Protein AF-A0A7S0K7I5-F1 (afdb_monomer)

Nearest PDB structures (foldseek):
  4w8f-assembly3_A  TM=8.671E-01  e=2.685E-05  Saccharomyces cerevisiae S288C
  7z8f-assembly1_n  TM=8.228E-01  e=1.453E-04  Homo sapiens
  8fdu-assembly1_A  TM=7.729E-01  e=4.872E-05  Homo sapiens
  7z8f-assembly1_f  TM=8.321E-01  e=2.387E-04  Homo sapiens
  8fdt-assembly1_A  TM=7.728E-01  e=1.453E-04  Homo sapiens

pLDDT: mean 75.72, std 21.85, range [25.27, 95.5]

Sequence (233 aa):
QLLAFGGFYDETLEFLRVERVQIVASVSPQNALGRHSLSGRFTAAVRTLFVADPSADELRAVAGRCLRRSLAATSARGHDPAFAGAALAAGADRLASSMVRVWSEVRERFQASEHRHYVFSPRDVVQWAAGLESYSTADGGVLGAVAYEGRRLFRDKLVSADERMSFDGVLSSGLREEWGALPSSTRLYSAAAPVLLGLAVPDSDQQGTVPGSRMWPQLHSIARADFETAAKR

Foldseek 3Di:
DCLPPQFDADPVRDTDHHPPDDDDDDDDDPPDPPDDDDDPVVPVSDDDDDDDADDLVVLLVLQLVLLLVLLVLQCVQAPDVCCDDPNVSVSSSLVSNLLSQLLVVLDVPQDCVVPVLSDRGSVLSSCLSNVSNLFHCHPFHSLLSSLQSQCVSRLVSDDDPVSSVVSNVSNQVSCCVRPNDHDDNQWDTDSDDPPPVPPDDDDDDDDDDDDDDDPDDRDDTDGPVVVVVVVVD

Secondary structure (DSSP, 8-state):
-HHHHSEEE-TTS-EEE--S---------S-STT--PPPHHHHHHS-----PPPPHHHHHHHHHHHHHHHHHHHHTTS--GGGSTTHHHHHHHHHHHHHHHHHHHHHHHS-TTT-TT----HHHHHHHHHHGGG--GGGTHHHHHHHHHHHHHHGGG--SHHHHHHHHHHHHHHHHHHH-SPPPS-B----S-GGGS---PPPP--------S--SPPP---BHHHHHHHTT-

InterPro domains:
  IPR026983 Dynein heavy chain [PTHR45703] (1-179)
  IPR027417 P-loop containing nucleoside triphosphate hydrolase [G3DSA:3.40.50.300] (1-53)
  IPR054354 Dynein 2 heavy chain 1, cytoplasmic, ATPase lid domain [PF22597] (89-164)

Structure (mmCIF, N/CA/C/O backbone):
data_AF-A0A7S0K7I5-F1
#
_entry.id   AF-A0A7S0K7I5-F1
#
loop_
_atom_site.group_PDB
_atom_site.id
_atom_site.type_symbol
_atom_site.label_atom_id
_atom_site.label_alt_id
_atom_site.label_comp_id
_atom_site.label_asym_id
_atom_site.label_entity_id
_atom_site.label_seq_id
_atom_site.pdbx_PDB_ins_code
_atom_site.Cartn_x
_atom_site.Cartn_y
_atom_site.Cartn_z
_atom_site.occupancy
_atom_site.B_iso_or_equiv
_atom_site.auth_seq_id
_atom_site.auth_comp_id
_atom_site.auth_asym_id
_atom_site.auth_atom_id
_atom_site.pdbx_PDB_model_num
ATOM 1 N N . GLN A 1 1 ? -22.872 0.534 25.844 1.00 86.25 1 GLN A N 1
ATOM 2 C CA . GLN A 1 1 ? -23.532 -0.405 26.775 1.00 86.25 1 GLN A CA 1
ATOM 3 C C . GLN A 1 1 ? -22.597 -1.551 27.116 1.00 86.25 1 GLN A C 1
ATOM 5 O O . GLN A 1 1 ? -22.125 -1.561 28.240 1.00 86.25 1 GLN A O 1
ATOM 10 N N . LEU A 1 2 ? -22.194 -2.382 26.147 1.00 91.81 2 LEU A N 1
ATOM 11 C CA . LEU A 1 2 ? -21.230 -3.475 26.359 1.00 91.81 2 LEU A CA 1
ATOM 12 C C . LEU A 1 2 ? -19.961 -3.065 27.127 1.00 91.81 2 LEU A C 1
ATOM 14 O O . LEU A 1 2 ? -19.642 -3.670 28.139 1.00 91.81 2 LEU A O 1
ATOM 18 N N . LEU A 1 3 ? -19.282 -1.994 26.703 1.00 89.62 3 LEU A N 1
ATOM 19 C CA . LEU A 1 3 ? -18.047 -1.536 27.361 1.00 89.62 3 LEU A CA 1
ATOM 20 C C . LEU A 1 3 ? -18.257 -0.988 28.781 1.00 89.62 3 LEU A C 1
ATOM 22 O O . LEU A 1 3 ? -17.360 -1.079 29.606 1.00 89.62 3 LEU A O 1
ATOM 26 N N . ALA A 1 4 ? -19.419 -0.391 29.055 1.00 87.75 4 ALA A N 1
ATOM 27 C CA . ALA A 1 4 ? -19.688 0.283 30.326 1.00 87.75 4 ALA A CA 1
ATOM 28 C C . ALA A 1 4 ? -20.315 -0.652 31.368 1.00 87.75 4 ALA A C 1
ATOM 30 O O . ALA A 1 4 ? -20.052 -0.511 32.556 1.00 87.75 4 ALA A O 1
ATOM 31 N N . PHE A 1 5 ? -21.151 -1.592 30.923 1.00 90.62 5 PHE A N 1
ATOM 32 C CA . PHE A 1 5 ? -21.976 -2.436 31.791 1.00 90.62 5 PHE A CA 1
ATOM 33 C C . PHE A 1 5 ? -21.673 -3.932 31.648 1.00 90.62 5 PHE A C 1
ATOM 35 O O . PHE A 1 5 ? -22.265 -4.736 32.358 1.00 90.62 5 PHE A O 1
ATOM 42 N N . GLY A 1 6 ? -20.786 -4.330 30.729 1.00 92.50 6 GLY A N 1
ATOM 43 C CA . GLY A 1 6 ? -20.462 -5.741 30.498 1.00 92.50 6 GLY A CA 1
ATOM 44 C C . GLY A 1 6 ? -21.631 -6.558 29.940 1.00 92.50 6 GLY A C 1
ATOM 45 O O . GLY A 1 6 ? -21.672 -7.768 30.129 1.00 92.50 6 GLY A O 1
ATOM 46 N N . GLY A 1 7 ? -22.604 -5.913 29.294 1.00 94.62 7 GLY A N 1
ATOM 47 C CA . GLY A 1 7 ? -23.822 -6.559 28.813 1.00 94.62 7 GLY A CA 1
ATOM 48 C C . GLY A 1 7 ? -24.755 -5.603 28.076 1.00 94.62 7 GLY A C 1
ATOM 49 O O . GLY A 1 7 ? -24.432 -4.424 27.869 1.00 94.62 7 GLY A O 1
ATOM 50 N N . PHE A 1 8 ? -25.900 -6.125 27.655 1.00 95.25 8 PHE A N 1
ATOM 51 C CA . PHE A 1 8 ? -26.965 -5.386 26.981 1.00 95.25 8 PHE A CA 1
ATOM 52 C C . PHE A 1 8 ? -28.330 -6.005 27.310 1.00 95.25 8 PHE A C 1
ATOM 54 O O . PHE A 1 8 ? -28.395 -7.111 27.838 1.00 95.25 8 PHE A O 1
ATOM 61 N N . TYR A 1 9 ? -29.406 -5.271 27.038 1.00 95.50 9 TYR A N 1
ATOM 62 C CA . TYR A 1 9 ? -30.769 -5.777 27.197 1.00 95.50 9 TYR A CA 1
ATOM 63 C C . TYR A 1 9 ? -31.243 -6.413 25.898 1.00 95.50 9 TYR A C 1
ATOM 65 O O . TYR A 1 9 ? -31.059 -5.820 24.833 1.00 95.50 9 TYR A O 1
ATOM 73 N N . ASP A 1 10 ? -31.845 -7.589 26.009 1.00 92.88 10 ASP A N 1
ATOM 74 C CA . ASP A 1 10 ? -32.501 -8.270 24.899 1.00 92.88 10 ASP A CA 1
ATOM 75 C C . ASP A 1 10 ? -33.898 -7.682 24.619 1.00 92.88 10 ASP A C 1
ATOM 77 O O . ASP A 1 10 ? -34.427 -6.887 25.402 1.00 92.88 10 ASP A O 1
ATOM 81 N N . GLU A 1 11 ? -34.517 -8.084 23.510 1.00 94.31 11 GLU A N 1
ATOM 82 C CA . GLU A 1 11 ? -35.878 -7.686 23.123 1.00 94.31 11 GLU A CA 1
ATOM 83 C C . GLU A 1 11 ? -36.930 -8.080 24.177 1.00 94.31 11 GLU A C 1
ATOM 85 O O . GLU A 1 11 ? -37.941 -7.397 24.339 1.00 94.31 11 GLU A O 1
ATOM 90 N N . THR A 1 12 ? -36.663 -9.134 24.952 1.00 95.06 12 THR A N 1
ATOM 91 C CA . THR A 1 12 ? -37.471 -9.603 26.094 1.00 95.06 12 THR A CA 1
ATOM 92 C C . THR A 1 12 ? -37.281 -8.768 27.365 1.00 95.06 12 THR A C 1
ATOM 94 O O . THR A 1 12 ? -37.884 -9.074 28.392 1.00 95.06 12 THR A O 1
ATOM 97 N N . LEU A 1 13 ? -36.464 -7.707 27.309 1.00 92.69 13 LEU A N 1
ATOM 98 C CA . LEU A 1 13 ? -36.0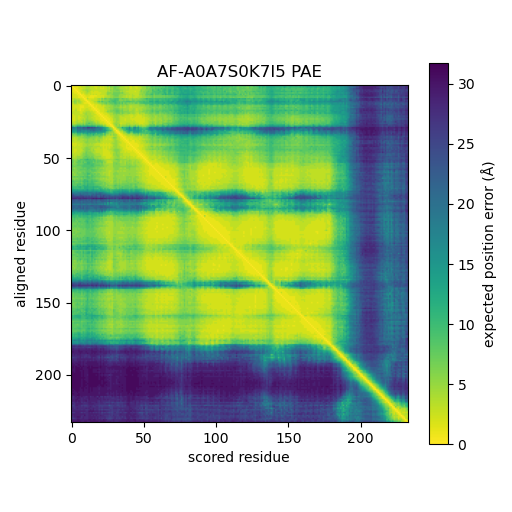62 -6.854 28.435 1.00 92.69 13 LEU A CA 1
ATOM 99 C C . LEU A 1 13 ? -35.217 -7.569 29.502 1.00 92.69 13 LEU A C 1
ATOM 101 O O . LEU A 1 13 ? -34.994 -7.023 30.585 1.00 92.69 13 LEU A O 1
ATOM 105 N N . GLU A 1 14 ? -34.689 -8.754 29.199 1.00 95.19 14 GLU A N 1
ATOM 106 C CA . GLU A 1 14 ? -33.731 -9.442 30.061 1.00 95.19 14 GLU A CA 1
ATOM 107 C C . GLU A 1 14 ? -32.312 -8.892 29.859 1.00 95.19 14 GLU A C 1
ATOM 109 O O . GLU A 1 14 ? -31.888 -8.594 28.740 1.00 95.19 14 GLU A O 1
ATOM 114 N N . PHE A 1 15 ? -31.556 -8.732 30.952 1.00 94.00 15 PHE A N 1
ATOM 115 C CA . PHE A 1 15 ? -30.170 -8.272 30.873 1.00 94.00 15 PHE A CA 1
ATOM 116 C C . PHE A 1 15 ? -29.223 -9.444 30.607 1.00 94.00 15 PHE A C 1
ATOM 118 O O . PHE A 1 15 ? -29.005 -10.296 31.470 1.00 94.00 15 PHE A O 1
ATOM 125 N N . LEU A 1 16 ? -28.599 -9.440 29.433 1.00 94.56 16 LEU A N 1
ATOM 126 C CA . LEU A 1 16 ? -27.614 -10.430 29.026 1.00 94.56 16 LEU A CA 1
ATOM 127 C C . LEU A 1 16 ? -26.203 -9.928 29.337 1.00 94.56 16 LEU A C 1
ATOM 129 O O . LEU A 1 16 ? -25.727 -8.933 28.778 1.00 94.56 16 LEU A O 1
ATOM 133 N N . ARG A 1 17 ? -25.508 -10.644 30.227 1.00 94.44 17 ARG A N 1
ATOM 134 C CA . ARG A 1 17 ? -24.105 -10.380 30.562 1.00 94.44 17 ARG A CA 1
ATOM 135 C C . ARG A 1 17 ? -23.179 -11.069 29.563 1.00 94.44 17 ARG A C 1
ATOM 137 O O . ARG A 1 17 ? -23.334 -12.249 29.266 1.00 94.44 17 ARG A O 1
ATOM 144 N N . VAL A 1 18 ? -22.174 -10.336 29.098 1.00 94.62 18 VAL A N 1
ATOM 145 C CA . VAL A 1 18 ? -21.133 -10.825 28.196 1.00 94.62 18 VAL A CA 1
ATOM 146 C C . VAL A 1 18 ? -19.828 -10.940 28.975 1.00 94.62 18 VAL A C 1
ATOM 148 O O . VAL A 1 18 ? -19.324 -9.957 29.517 1.00 94.62 18 VAL A O 1
ATOM 151 N N . GLU A 1 19 ? -19.259 -12.142 29.022 1.00 94.12 19 GLU A N 1
ATOM 152 C CA . GLU A 1 19 ? -17.995 -12.400 29.709 1.00 94.12 19 GLU A CA 1
ATOM 153 C C . GLU A 1 19 ? -16.899 -12.828 28.735 1.00 94.12 19 GLU A C 1
ATOM 155 O O . GLU A 1 19 ? -17.150 -13.528 27.758 1.00 94.12 19 GLU A O 1
ATOM 160 N N . ARG A 1 20 ? -15.657 -12.421 29.035 1.00 93.50 20 ARG A N 1
ATOM 161 C CA . ARG A 1 20 ? -14.439 -12.804 28.293 1.00 93.50 20 ARG A CA 1
ATOM 162 C C . ARG A 1 20 ? -14.444 -12.413 26.808 1.00 93.50 20 ARG A C 1
ATOM 164 O O . ARG A 1 20 ? -13.833 -13.089 25.988 1.00 93.50 20 ARG A O 1
ATOM 171 N N . VAL A 1 21 ? -15.077 -11.289 26.474 1.00 93.25 21 VAL A N 1
ATOM 172 C CA . VAL A 1 21 ? -15.046 -10.711 25.124 1.00 93.25 21 VAL A CA 1
ATOM 173 C C . VAL A 1 21 ? -14.205 -9.442 25.121 1.00 93.25 21 VAL A C 1
ATOM 175 O O . VAL A 1 21 ? -14.426 -8.534 25.921 1.00 93.25 21 VAL A O 1
ATOM 178 N N . GLN A 1 22 ? -13.262 -9.367 24.184 1.00 92.44 22 GLN A N 1
ATOM 179 C CA . GLN A 1 22 ? -12.503 -8.157 23.898 1.00 92.44 22 GLN A CA 1
ATOM 180 C C . GLN A 1 22 ? -12.951 -7.587 22.555 1.00 92.44 22 GLN A C 1
ATOM 182 O O . GLN A 1 22 ? -12.989 -8.294 21.551 1.00 92.44 22 GLN A O 1
ATOM 187 N N . ILE A 1 23 ? -13.268 -6.293 22.536 1.00 90.88 23 ILE A N 1
ATOM 188 C CA . ILE A 1 23 ? -13.647 -5.582 21.316 1.00 90.88 23 ILE A CA 1
ATOM 189 C C . ILE A 1 23 ? -12.422 -4.823 20.817 1.00 90.88 23 ILE A C 1
ATOM 191 O O . ILE A 1 23 ? -11.894 -3.956 21.513 1.00 90.88 23 ILE A O 1
ATOM 195 N N . VAL A 1 24 ? -11.981 -5.151 19.606 1.00 93.94 24 VAL A N 1
ATOM 196 C CA . VAL A 1 24 ? -10.911 -4.442 18.901 1.00 93.94 24 VAL A CA 1
ATOM 197 C C . VAL A 1 24 ? -11.487 -3.925 17.593 1.00 93.94 24 VAL A C 1
ATOM 199 O O . VAL A 1 24 ? -12.117 -4.675 16.851 1.00 93.94 24 VAL A O 1
ATOM 202 N N . ALA A 1 25 ? -11.290 -2.640 17.319 1.00 91.25 25 ALA A N 1
ATOM 203 C CA . ALA A 1 25 ? -11.764 -1.994 16.105 1.00 91.25 25 ALA A CA 1
ATOM 204 C C . ALA A 1 25 ? -10.626 -1.205 15.456 1.00 91.25 25 ALA A C 1
ATOM 206 O O . ALA A 1 25 ? -9.786 -0.628 16.146 1.00 91.25 25 ALA A O 1
ATOM 207 N N . SER A 1 26 ? -10.628 -1.168 14.126 1.00 90.94 26 SER A N 1
ATOM 208 C CA . SER A 1 26 ? -9.778 -0.281 13.339 1.00 90.94 26 SER A CA 1
ATOM 209 C C . SER A 1 26 ? -10.652 0.778 12.683 1.00 90.94 26 SER A C 1
ATOM 211 O O . SER A 1 26 ? -11.717 0.467 12.149 1.00 90.94 26 SER A O 1
ATOM 213 N N . VAL A 1 27 ? -10.217 2.033 12.751 1.00 88.00 27 VAL A N 1
ATOM 214 C CA . VAL A 1 27 ? -10.921 3.173 12.164 1.00 88.00 27 VAL A CA 1
ATOM 215 C C . VAL A 1 27 ? -9.909 3.995 11.385 1.00 88.00 27 VAL A C 1
ATOM 217 O O . VAL A 1 27 ? -8.831 4.308 11.883 1.00 88.00 27 VAL A O 1
ATOM 220 N N . SER A 1 28 ? -10.251 4.349 10.153 1.00 83.12 28 SER A N 1
ATOM 221 C CA . SER A 1 28 ? -9.419 5.230 9.340 1.00 83.12 28 SER A CA 1
ATOM 222 C C . SER A 1 28 ? -9.673 6.711 9.689 1.00 83.12 28 SER A C 1
ATOM 224 O O . SER A 1 28 ? -10.811 7.061 10.016 1.00 83.12 28 SER A O 1
ATOM 226 N N . PRO A 1 29 ? -8.670 7.604 9.571 1.00 77.25 29 PRO A N 1
ATOM 227 C CA . PRO A 1 29 ? -8.799 9.026 9.924 1.00 77.25 29 PRO A CA 1
ATOM 228 C C . PRO A 1 29 ? -9.961 9.732 9.204 1.00 77.25 29 PRO A C 1
ATOM 230 O O . PRO A 1 29 ? -10.316 9.358 8.089 1.00 77.25 29 PRO A O 1
ATOM 233 N N . GLN A 1 30 ? -10.554 10.768 9.802 1.00 62.97 30 GLN A N 1
ATOM 234 C CA . GLN A 1 30 ? -11.807 11.419 9.359 1.00 62.97 30 GLN A CA 1
ATOM 235 C C . GLN A 1 30 ? -11.741 12.199 8.026 1.00 62.97 30 GLN A C 1
ATOM 237 O O . GLN A 1 30 ? -12.618 13.002 7.732 1.00 62.97 30 GLN A O 1
ATOM 242 N N . ASN A 1 31 ? -10.756 11.947 7.168 1.00 60.88 31 ASN A N 1
ATOM 243 C CA . ASN A 1 31 ? -10.505 12.774 5.984 1.00 60.88 31 ASN A CA 1
ATOM 244 C C . ASN A 1 31 ? -11.400 12.420 4.776 1.00 60.88 31 ASN A C 1
ATOM 246 O O . ASN A 1 31 ? -11.199 12.958 3.693 1.00 60.88 31 ASN A O 1
ATOM 250 N N . ALA A 1 32 ? -12.365 11.506 4.930 1.00 64.44 32 ALA A N 1
ATOM 251 C CA . ALA A 1 32 ? -13.216 11.026 3.841 1.00 64.44 32 ALA A CA 1
ATOM 252 C C . ALA A 1 32 ? -14.706 11.262 4.131 1.00 64.44 32 ALA A C 1
ATOM 254 O O . ALA A 1 32 ? -15.178 11.037 5.248 1.00 64.44 32 ALA A O 1
ATOM 255 N N . LEU A 1 33 ? -15.445 11.675 3.096 1.00 70.00 33 LEU A N 1
ATOM 256 C CA . LEU A 1 33 ? -16.900 11.853 3.128 1.00 70.00 33 LEU A CA 1
ATOM 257 C C . LEU A 1 33 ? -17.595 10.575 3.628 1.00 70.00 33 LEU A C 1
ATOM 259 O O . LEU A 1 33 ? -17.236 9.471 3.223 1.00 70.00 33 LEU A O 1
ATOM 263 N N . GLY A 1 34 ? -18.592 10.729 4.501 1.00 78.12 34 GLY A N 1
ATOM 264 C CA . GLY A 1 34 ? -19.335 9.605 5.088 1.00 78.12 34 GLY A CA 1
ATOM 265 C C . GLY A 1 34 ? -18.732 9.025 6.373 1.00 78.12 34 GLY A C 1
ATOM 266 O O . GLY A 1 34 ? -19.244 8.035 6.887 1.00 78.12 34 GLY A O 1
ATOM 267 N N . ARG A 1 35 ? -17.665 9.624 6.923 1.00 82.62 35 ARG A N 1
ATOM 268 C CA . ARG A 1 35 ? -17.141 9.277 8.255 1.00 82.62 35 ARG A CA 1
ATOM 269 C C . ARG A 1 35 ? -17.728 10.200 9.321 1.00 82.62 35 ARG A C 1
ATOM 271 O O . ARG A 1 35 ? -17.690 11.418 9.179 1.00 82.62 35 ARG A O 1
ATOM 278 N N . HIS A 1 36 ? -18.244 9.611 10.397 1.00 86.62 36 HIS A N 1
ATOM 279 C CA . HIS A 1 36 ? -18.841 10.338 11.519 1.00 86.62 36 HIS A CA 1
ATOM 280 C C . HIS A 1 36 ? -17.924 10.341 12.738 1.00 86.62 36 HIS A C 1
ATOM 282 O O . HIS A 1 36 ? -17.154 9.404 12.962 1.00 86.62 36 HIS A O 1
ATOM 288 N N . SER A 1 37 ? -18.021 11.402 13.541 1.00 87.50 37 SER A N 1
ATOM 289 C CA . SER A 1 37 ? -17.242 11.497 14.769 1.00 87.50 37 SER A CA 1
ATOM 290 C C . SER A 1 37 ? -17.732 10.519 15.827 1.00 87.50 37 SER A C 1
ATOM 292 O O . SER A 1 37 ? -18.934 10.359 16.043 1.00 87.50 37 SER A O 1
ATOM 294 N N . LEU A 1 38 ? -16.782 9.865 16.493 1.00 89.38 38 LEU A N 1
ATOM 295 C CA . LEU A 1 38 ? -17.068 9.009 17.633 1.00 89.38 38 LEU A CA 1
ATOM 296 C C . LEU A 1 38 ? -17.392 9.883 18.848 1.00 89.38 38 LEU A C 1
ATOM 298 O O . LEU A 1 38 ? -16.767 10.919 19.070 1.00 89.38 38 LEU A O 1
ATOM 302 N N . SER A 1 39 ? -18.367 9.461 19.653 1.00 91.62 39 SER A N 1
ATOM 303 C CA . SER A 1 39 ? -18.741 10.222 20.847 1.00 91.62 39 SER A CA 1
ATOM 304 C C . SER A 1 39 ? -17.610 10.231 21.881 1.00 91.62 39 SER A C 1
ATOM 306 O O . SER A 1 39 ? -16.940 9.217 22.086 1.00 91.62 39 SER A O 1
ATOM 308 N N . GLY A 1 40 ? -17.454 11.346 22.603 1.00 91.62 40 GLY A N 1
ATOM 309 C CA . GLY A 1 40 ? -16.453 11.469 23.673 1.00 91.62 40 GLY A CA 1
ATOM 310 C C . GLY A 1 40 ? -16.613 10.421 24.781 1.00 91.62 40 GLY A C 1
ATOM 311 O O . GLY A 1 40 ? -15.634 9.956 25.352 1.00 91.62 40 GLY A O 1
ATOM 312 N N . ARG A 1 41 ? -17.852 9.977 25.042 1.00 92.12 41 ARG A N 1
ATOM 313 C CA . ARG A 1 41 ? -18.135 8.894 25.999 1.00 92.12 41 ARG A CA 1
ATOM 314 C C . ARG A 1 41 ? -17.563 7.554 25.542 1.00 92.12 41 ARG A C 1
ATOM 316 O O . ARG A 1 41 ? -17.105 6.778 26.370 1.00 92.12 41 ARG A O 1
ATOM 323 N N . PHE A 1 42 ? -17.613 7.276 24.239 1.00 91.38 42 PHE A N 1
ATOM 324 C CA . PHE A 1 42 ? -17.053 6.052 23.679 1.00 91.38 42 PHE A CA 1
ATOM 325 C C . PHE A 1 42 ? -15.525 6.102 23.669 1.00 91.38 42 PHE A C 1
ATOM 327 O O . PHE A 1 42 ? -14.892 5.162 24.138 1.00 91.38 42 PHE A O 1
ATOM 334 N N . THR A 1 43 ? -14.935 7.204 23.198 1.00 91.50 43 THR A N 1
ATOM 335 C CA . THR A 1 43 ? -13.473 7.335 23.101 1.00 91.50 43 THR A CA 1
ATOM 336 C C . THR A 1 43 ? -12.788 7.378 24.465 1.00 91.50 43 THR A C 1
ATOM 338 O O . THR A 1 43 ? -11.707 6.821 24.598 1.00 91.50 43 THR A O 1
ATOM 341 N N . ALA A 1 44 ? -13.428 7.939 25.496 1.00 91.75 44 ALA A N 1
ATOM 342 C CA . ALA A 1 44 ? -12.911 7.910 26.867 1.00 91.75 44 ALA A CA 1
ATOM 343 C C . ALA A 1 44 ? -12.915 6.504 27.501 1.00 91.75 44 ALA A C 1
ATOM 345 O O . ALA A 1 44 ? -12.152 6.248 28.429 1.00 91.75 44 ALA A O 1
ATOM 346 N N . ALA A 1 45 ? -13.769 5.594 27.020 1.00 91.81 45 ALA A N 1
ATOM 347 C CA . ALA A 1 45 ? -13.890 4.236 27.552 1.00 91.81 45 ALA A CA 1
ATOM 348 C C . ALA A 1 45 ? -12.932 3.229 26.890 1.00 91.81 45 ALA A C 1
ATOM 350 O O . ALA A 1 45 ? -12.791 2.108 27.378 1.00 91.81 45 ALA A O 1
ATOM 351 N N . VAL A 1 46 ? -12.289 3.594 25.777 1.00 93.44 46 VAL A N 1
ATOM 352 C CA . VAL A 1 46 ? -11.415 2.704 25.001 1.00 93.44 46 VAL A CA 1
ATOM 353 C C . VAL A 1 46 ? -9.985 3.225 24.971 1.00 93.44 46 VAL A C 1
ATOM 355 O O . VAL A 1 46 ? -9.729 4.417 25.099 1.00 93.44 46 VAL A O 1
ATOM 358 N N . ARG A 1 47 ? -9.028 2.321 24.761 1.00 93.62 47 ARG A N 1
ATOM 359 C CA . ARG A 1 47 ? -7.646 2.705 24.462 1.00 93.62 47 ARG A CA 1
ATOM 360 C C . ARG A 1 47 ? -7.495 2.851 22.956 1.00 93.62 47 ARG A C 1
ATOM 362 O O . ARG A 1 47 ? -7.847 1.937 22.215 1.00 93.62 47 ARG A O 1
ATOM 369 N N . THR A 1 48 ? -6.957 3.980 22.517 1.00 91.62 48 THR A N 1
ATOM 370 C CA . THR A 1 48 ? -6.704 4.259 21.101 1.00 91.62 48 THR A CA 1
ATOM 371 C C . THR A 1 48 ? -5.212 4.293 20.822 1.00 91.62 48 THR A C 1
ATOM 373 O O . THR A 1 48 ? -4.438 4.825 21.613 1.00 91.62 48 THR A O 1
ATOM 376 N N . LEU A 1 49 ? -4.825 3.764 19.668 1.00 93.50 49 LEU A N 1
ATOM 377 C CA . LEU A 1 49 ? -3.466 3.801 19.148 1.00 93.50 49 LEU A CA 1
ATOM 378 C C . LEU A 1 49 ? -3.515 4.231 17.683 1.00 93.50 49 LEU A C 1
ATOM 380 O O . LEU A 1 49 ? -4.409 3.819 16.944 1.00 93.50 49 LEU A O 1
ATOM 384 N N . PHE A 1 50 ? -2.583 5.096 17.293 1.00 90.44 50 PHE A N 1
ATOM 385 C CA . PHE A 1 50 ? -2.449 5.576 15.925 1.00 90.44 50 PHE A CA 1
ATOM 386 C C . PHE A 1 50 ? -1.281 4.856 15.260 1.00 90.44 50 PHE A C 1
ATOM 388 O O . PHE A 1 50 ? -0.180 4.825 15.807 1.00 90.44 50 PHE A O 1
ATOM 395 N N . VAL A 1 51 ? -1.533 4.276 14.089 1.00 89.81 51 VAL A N 1
ATOM 396 C CA . VAL A 1 51 ? -0.507 3.644 13.259 1.00 89.81 51 VAL A CA 1
ATOM 397 C C . VAL A 1 51 ? -0.293 4.547 12.055 1.00 89.81 51 VAL A C 1
ATOM 399 O O . VAL A 1 51 ? -1.220 4.759 11.273 1.00 89.81 51 VAL A O 1
ATOM 402 N N . ALA A 1 52 ? 0.906 5.115 11.956 1.00 88.00 52 ALA A N 1
ATOM 403 C CA . ALA A 1 52 ? 1.297 5.948 10.829 1.00 88.00 52 ALA A CA 1
ATOM 404 C C . ALA A 1 52 ? 1.620 5.092 9.597 1.00 88.00 52 ALA A C 1
ATOM 406 O O . ALA A 1 52 ? 1.913 3.898 9.713 1.00 88.00 52 ALA A O 1
ATOM 407 N N . ASP A 1 53 ? 1.595 5.722 8.423 1.00 86.62 53 ASP A N 1
ATOM 408 C CA . ASP A 1 53 ? 2.131 5.105 7.213 1.00 86.62 53 ASP A CA 1
ATOM 409 C C . ASP A 1 53 ? 3.637 4.826 7.377 1.00 86.62 53 ASP A C 1
ATOM 411 O O . ASP A 1 53 ? 4.341 5.622 8.009 1.00 86.62 53 ASP A O 1
ATOM 415 N N . PRO A 1 54 ? 4.146 3.714 6.816 1.00 92.12 54 PRO A N 1
ATOM 416 C CA . PRO A 1 54 ? 5.553 3.354 6.920 1.00 92.12 54 PRO A CA 1
ATOM 417 C C . PRO A 1 54 ? 6.440 4.392 6.230 1.00 92.12 54 PRO A C 1
ATOM 419 O O . PRO A 1 54 ? 6.079 4.966 5.196 1.00 92.12 54 PRO A O 1
ATOM 422 N N . SER A 1 55 ? 7.642 4.580 6.769 1.00 93.06 55 SER A N 1
ATOM 423 C CA . SER A 1 55 ? 8.688 5.355 6.106 1.00 93.06 55 SER A CA 1
ATOM 424 C C . SER A 1 55 ? 9.117 4.694 4.790 1.00 93.06 55 SER A C 1
ATOM 426 O O . SER A 1 55 ? 8.921 3.496 4.563 1.00 93.06 55 SER A O 1
ATOM 428 N N . ALA A 1 56 ? 9.749 5.470 3.905 1.00 91.06 56 ALA A N 1
ATOM 429 C CA . ALA A 1 56 ? 10.263 4.940 2.644 1.00 91.06 56 ALA A CA 1
ATOM 430 C C . ALA A 1 56 ? 11.310 3.827 2.860 1.00 91.06 56 ALA A C 1
ATOM 432 O O . ALA A 1 56 ? 11.356 2.880 2.077 1.00 91.06 56 ALA A O 1
ATOM 433 N N . ASP A 1 57 ? 12.118 3.917 3.923 1.00 93.19 57 ASP A N 1
ATOM 434 C CA . ASP A 1 57 ? 13.113 2.899 4.281 1.00 93.19 57 ASP A CA 1
ATOM 435 C C . ASP A 1 57 ? 12.447 1.588 4.725 1.00 93.19 57 ASP A C 1
ATOM 437 O O . ASP A 1 57 ? 12.804 0.509 4.244 1.00 93.19 57 ASP A O 1
ATOM 441 N N . GLU A 1 58 ? 11.432 1.670 5.590 1.00 94.12 58 GLU A N 1
ATOM 442 C CA . GLU A 1 58 ? 10.663 0.504 6.039 1.00 94.12 58 GLU A CA 1
ATOM 443 C C . GLU A 1 58 ? 9.917 -0.150 4.874 1.00 94.12 58 GLU A C 1
ATOM 445 O O . GLU A 1 58 ? 9.929 -1.376 4.734 1.00 94.12 58 GLU A O 1
ATOM 450 N N . LEU A 1 59 ? 9.317 0.657 3.994 1.00 94.00 59 LEU A N 1
ATOM 451 C CA . LEU A 1 59 ? 8.623 0.150 2.816 1.00 94.00 59 LEU A CA 1
ATOM 452 C C . 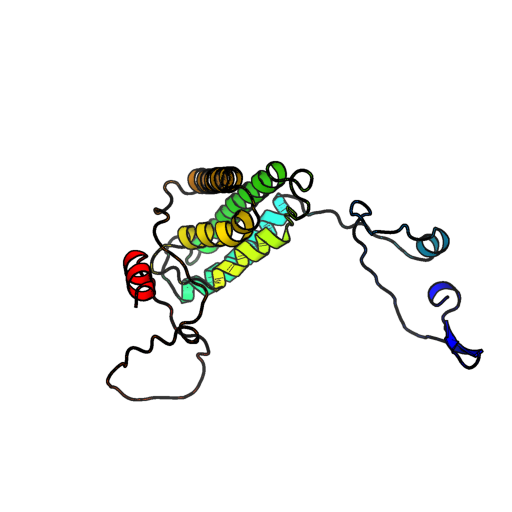LEU A 1 59 ? 9.590 -0.535 1.844 1.00 94.00 59 LEU A C 1
ATOM 454 O O . LEU A 1 59 ? 9.262 -1.604 1.331 1.00 94.00 59 LEU A O 1
ATOM 458 N N . ARG A 1 60 ? 10.796 0.017 1.641 1.00 94.50 60 ARG A N 1
ATOM 459 C CA . ARG A 1 60 ? 11.863 -0.629 0.857 1.00 94.50 60 ARG A CA 1
ATOM 460 C C . ARG A 1 60 ? 12.257 -1.977 1.458 1.00 94.50 60 ARG A C 1
ATOM 462 O O . ARG A 1 60 ? 12.356 -2.957 0.723 1.00 94.50 60 ARG A O 1
ATOM 469 N N . ALA A 1 61 ? 12.413 -2.064 2.779 1.00 93.75 61 ALA A N 1
ATOM 470 C CA . ALA A 1 61 ? 12.753 -3.317 3.452 1.00 93.75 61 ALA A CA 1
ATOM 471 C C . ALA A 1 61 ? 11.654 -4.387 3.303 1.00 93.75 61 ALA A C 1
ATOM 473 O O . ALA A 1 61 ? 11.954 -5.558 3.052 1.00 93.75 61 ALA A O 1
ATOM 474 N N . VAL A 1 62 ? 10.380 -4.000 3.430 1.00 93.62 62 VAL A N 1
ATOM 475 C CA . VAL A 1 62 ? 9.239 -4.911 3.242 1.00 93.62 62 VAL A CA 1
ATOM 476 C C . VAL A 1 62 ? 9.126 -5.345 1.780 1.00 93.62 62 VAL A C 1
ATOM 478 O O . VAL A 1 62 ? 9.063 -6.544 1.507 1.00 93.62 62 VAL A O 1
ATOM 481 N N . ALA A 1 63 ? 9.172 -4.397 0.841 1.00 92.19 63 ALA A N 1
ATOM 482 C CA . ALA A 1 63 ? 9.120 -4.676 -0.591 1.00 92.19 63 ALA A CA 1
ATOM 483 C C . ALA A 1 63 ? 10.274 -5.591 -1.026 1.00 92.19 63 ALA A C 1
ATOM 485 O O . ALA A 1 63 ? 10.032 -6.572 -1.722 1.00 92.19 63 ALA A O 1
ATOM 486 N N . GLY A 1 64 ? 11.497 -5.357 -0.540 1.00 91.56 64 GLY A N 1
ATOM 487 C CA . GLY A 1 64 ? 12.656 -6.214 -0.803 1.00 91.56 64 GLY A CA 1
ATOM 488 C C . GLY A 1 64 ? 12.439 -7.655 -0.338 1.00 91.56 64 GLY A C 1
ATOM 489 O O . GLY A 1 64 ? 12.694 -8.596 -1.088 1.00 91.56 64 GLY A O 1
ATOM 490 N N . ARG A 1 65 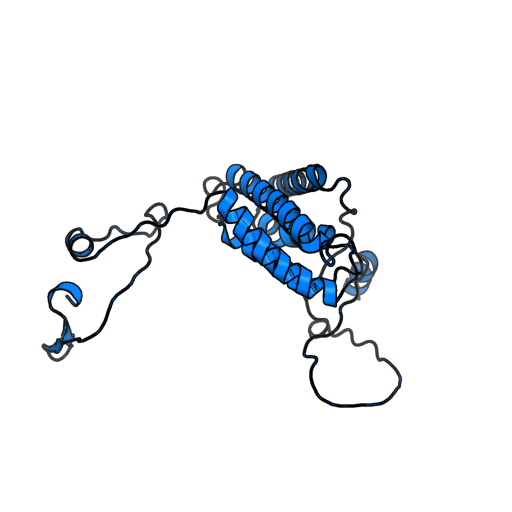? 11.876 -7.866 0.861 1.00 91.50 65 ARG A N 1
ATOM 491 C CA . ARG A 1 65 ? 11.529 -9.218 1.345 1.00 91.50 65 ARG A CA 1
ATOM 492 C C . ARG A 1 65 ? 10.462 -9.891 0.477 1.00 91.50 65 ARG A C 1
ATOM 494 O O . ARG A 1 65 ? 10.616 -11.065 0.138 1.00 91.50 65 ARG A O 1
ATOM 501 N N . CYS A 1 66 ? 9.412 -9.164 0.093 1.00 90.00 66 CYS A N 1
ATOM 502 C CA . CYS A 1 66 ? 8.367 -9.670 -0.802 1.00 90.00 66 CYS A CA 1
ATOM 503 C C . CYS A 1 66 ? 8.924 -10.021 -2.190 1.00 90.00 66 CYS A C 1
ATOM 505 O O . CYS A 1 66 ? 8.604 -11.078 -2.735 1.00 90.00 66 CYS A O 1
ATOM 507 N N . LEU A 1 67 ? 9.808 -9.183 -2.735 1.00 89.06 67 LEU A N 1
ATOM 508 C CA . LEU A 1 67 ? 10.467 -9.412 -4.017 1.00 89.06 67 LEU A CA 1
ATOM 509 C C . LEU A 1 67 ? 11.384 -10.626 -3.975 1.00 89.06 67 LEU A C 1
ATOM 511 O O . LEU A 1 67 ? 11.304 -11.455 -4.869 1.00 89.06 67 LEU A O 1
ATOM 515 N N . ARG A 1 68 ? 12.200 -10.799 -2.929 1.00 88.94 68 ARG A N 1
ATOM 516 C CA . ARG A 1 68 ? 13.059 -11.989 -2.790 1.00 88.94 68 ARG A CA 1
ATOM 517 C C . ARG A 1 68 ? 12.246 -13.280 -2.844 1.00 88.94 68 ARG A C 1
ATOM 519 O O . ARG A 1 68 ? 12.640 -14.206 -3.544 1.00 88.94 68 ARG A O 1
ATOM 526 N N . ARG A 1 69 ? 11.095 -13.330 -2.159 1.00 87.00 69 ARG A N 1
ATOM 527 C CA . ARG A 1 69 ? 10.162 -14.470 -2.229 1.00 87.00 69 ARG A CA 1
ATOM 528 C C . ARG A 1 69 ? 9.628 -14.666 -3.649 1.00 87.00 69 ARG A C 1
ATOM 530 O O . ARG A 1 69 ? 9.680 -15.775 -4.176 1.00 87.00 69 ARG A O 1
ATOM 537 N N . SER A 1 70 ? 9.163 -13.584 -4.264 1.00 85.06 70 SER A N 1
ATOM 538 C CA . SER A 1 70 ? 8.499 -13.625 -5.569 1.00 85.06 70 SER A CA 1
ATOM 539 C C . SER A 1 70 ? 9.456 -14.024 -6.695 1.00 85.06 70 SER A C 1
ATOM 541 O O . SER A 1 70 ? 9.156 -14.864 -7.543 1.00 85.06 70 SER A O 1
ATOM 543 N N . LEU A 1 71 ? 10.664 -13.473 -6.656 1.00 82.94 71 LEU A N 1
ATOM 544 C CA . LEU A 1 71 ? 11.741 -13.739 -7.596 1.00 82.94 71 LEU A CA 1
ATOM 545 C C . LEU A 1 71 ? 12.372 -15.117 -7.371 1.00 82.94 71 LEU A C 1
ATOM 547 O O . LEU A 1 71 ? 12.708 -15.772 -8.351 1.00 82.94 71 LEU A O 1
ATOM 551 N N . ALA A 1 72 ? 12.464 -15.618 -6.132 1.00 80.75 72 ALA A N 1
ATOM 552 C CA . ALA A 1 72 ? 12.859 -17.008 -5.869 1.00 80.75 72 ALA A CA 1
ATOM 553 C C . ALA A 1 72 ? 11.864 -18.010 -6.486 1.00 80.75 72 ALA A C 1
ATOM 555 O O . ALA A 1 72 ? 12.261 -18.991 -7.112 1.00 80.75 72 ALA A O 1
ATOM 556 N N . ALA A 1 73 ? 10.559 -17.739 -6.374 1.00 75.06 73 ALA A N 1
ATOM 557 C CA . ALA A 1 73 ? 9.525 -18.569 -6.995 1.00 75.06 73 ALA A CA 1
ATOM 558 C C . ALA A 1 73 ? 9.569 -18.526 -8.535 1.00 75.06 73 ALA A C 1
ATOM 560 O O . ALA A 1 73 ? 9.190 -19.496 -9.195 1.00 75.06 73 ALA A O 1
ATOM 561 N N . THR A 1 74 ? 10.034 -17.409 -9.095 1.00 68.19 74 THR A N 1
ATOM 562 C CA . THR A 1 74 ? 10.121 -17.172 -10.541 1.00 68.19 74 THR A CA 1
ATOM 563 C C . THR A 1 74 ? 11.419 -17.708 -11.146 1.00 68.19 74 THR A C 1
ATOM 565 O O . THR A 1 74 ? 11.395 -18.260 -12.240 1.00 68.19 74 THR A O 1
ATOM 568 N N . SER A 1 75 ? 12.539 -17.640 -10.423 1.00 63.56 75 SER A N 1
ATOM 569 C CA . SER A 1 75 ? 13.833 -18.204 -10.847 1.00 63.56 75 SER A CA 1
ATOM 570 C C . SER A 1 75 ? 13.821 -19.735 -10.919 1.00 63.56 75 SER A C 1
ATOM 572 O O . SER A 1 75 ? 14.555 -20.327 -11.703 1.00 63.56 75 SER A O 1
ATOM 574 N N . ALA A 1 76 ? 12.901 -20.390 -10.203 1.00 60.16 76 ALA A N 1
ATOM 575 C CA . ALA A 1 76 ? 12.582 -21.802 -10.420 1.00 60.16 76 ALA A CA 1
ATOM 576 C C . ALA A 1 76 ? 11.915 -22.083 -11.789 1.00 60.16 76 ALA A C 1
ATOM 578 O O . ALA A 1 76 ? 11.861 -23.235 -12.215 1.00 60.16 76 ALA A O 1
ATOM 579 N N . ARG A 1 77 ? 11.379 -21.056 -12.467 1.00 59.97 77 ARG A N 1
ATOM 580 C CA . ARG A 1 77 ? 10.620 -21.154 -13.729 1.00 59.97 77 ARG A CA 1
ATOM 581 C C . ARG A 1 77 ? 11.295 -20.461 -14.918 1.00 59.97 77 ARG A C 1
ATOM 583 O O . ARG A 1 77 ? 10.873 -20.686 -16.046 1.00 59.97 77 ARG A O 1
ATOM 590 N N . GLY A 1 78 ? 12.320 -19.641 -14.688 1.00 57.25 78 GLY A N 1
ATOM 591 C CA . GLY A 1 78 ? 13.042 -18.900 -15.722 1.00 57.25 78 GLY A CA 1
ATOM 592 C C . GLY A 1 78 ? 14.437 -18.483 -15.254 1.00 57.25 78 GLY A C 1
ATOM 593 O O . GLY A 1 78 ? 14.641 -18.149 -14.091 1.00 57.25 78 GLY A O 1
ATOM 594 N N . HIS A 1 79 ? 15.414 -18.526 -16.159 1.00 54.25 79 HIS A N 1
ATOM 595 C CA . HIS A 1 79 ? 16.837 -18.379 -15.844 1.00 54.25 79 HIS A CA 1
ATOM 596 C C . HIS A 1 79 ? 17.310 -16.931 -16.075 1.00 54.25 79 HIS A C 1
ATOM 598 O O . HIS A 1 79 ? 17.988 -16.648 -17.058 1.00 54.25 79 HIS A O 1
ATOM 604 N N . ASP A 1 80 ? 16.932 -15.993 -15.198 1.00 62.94 80 ASP A N 1
ATOM 605 C CA . ASP A 1 80 ? 17.533 -14.649 -15.208 1.00 62.94 80 ASP A CA 1
ATOM 606 C C . ASP A 1 80 ? 18.750 -14.624 -14.257 1.00 62.94 80 ASP A C 1
ATOM 608 O O . ASP A 1 80 ? 18.570 -14.691 -13.034 1.00 62.94 80 ASP A O 1
ATOM 612 N N . PRO A 1 81 ? 19.994 -14.556 -14.776 1.00 62.19 81 PRO A N 1
ATOM 613 C CA . PRO A 1 81 ? 21.202 -14.628 -13.956 1.00 62.19 81 PRO A CA 1
ATOM 614 C C . PRO A 1 81 ? 21.348 -13.432 -13.004 1.00 62.19 81 PRO A C 1
ATOM 616 O O . PRO A 1 81 ? 22.003 -13.564 -11.970 1.00 62.19 81 PRO A O 1
ATOM 619 N N . ALA A 1 82 ? 20.714 -12.288 -13.301 1.00 63.69 82 ALA A N 1
ATOM 620 C CA . ALA A 1 82 ? 20.735 -11.112 -12.428 1.00 63.69 82 ALA A CA 1
ATOM 621 C C . ALA A 1 82 ? 19.919 -11.312 -11.137 1.00 63.69 82 ALA A C 1
ATOM 623 O O . ALA A 1 82 ? 20.134 -10.604 -10.153 1.00 63.69 82 ALA A O 1
ATOM 624 N N . PHE A 1 83 ? 19.015 -12.296 -11.118 1.00 66.12 83 PHE A N 1
ATOM 625 C CA . PHE A 1 83 ? 18.121 -12.588 -9.997 1.00 66.12 83 PHE A CA 1
ATOM 626 C C . PHE A 1 83 ? 18.265 -14.036 -9.506 1.00 66.12 83 PHE A C 1
ATOM 628 O O . PHE A 1 83 ? 17.308 -14.636 -9.023 1.00 66.12 83 PHE A O 1
ATOM 635 N N . ALA A 1 84 ? 19.473 -14.598 -9.601 1.00 63.41 84 ALA A N 1
ATOM 636 C CA . ALA A 1 84 ? 19.788 -15.948 -9.143 1.00 63.41 84 ALA A CA 1
ATOM 637 C C . ALA A 1 84 ? 20.846 -15.952 -8.022 1.00 63.41 84 ALA A C 1
ATOM 639 O O . ALA A 1 84 ? 21.738 -15.103 -7.966 1.00 63.41 84 ALA A O 1
ATOM 640 N N . GLY A 1 85 ? 20.760 -16.932 -7.115 1.00 66.06 85 GLY A N 1
ATOM 641 C CA . GLY A 1 85 ? 21.769 -17.168 -6.074 1.00 66.06 85 GLY A CA 1
ATOM 642 C C . GLY A 1 85 ? 22.032 -15.949 -5.178 1.00 66.06 85 GLY A C 1
ATOM 643 O O . GLY A 1 85 ? 21.103 -15.331 -4.663 1.00 66.06 85 GLY A O 1
ATOM 644 N N . ALA A 1 86 ? 23.305 -15.589 -4.987 1.00 63.88 86 ALA A N 1
ATOM 645 C CA . ALA A 1 86 ? 23.701 -14.449 -4.154 1.00 63.88 86 ALA A CA 1
ATOM 646 C C . ALA A 1 86 ? 23.285 -13.081 -4.739 1.00 63.88 86 ALA A C 1
ATOM 648 O O . ALA A 1 86 ? 23.091 -12.127 -3.984 1.00 63.88 86 ALA A O 1
ATOM 649 N N . ALA A 1 87 ? 23.096 -12.985 -6.062 1.00 73.62 87 ALA A N 1
ATOM 650 C CA . ALA A 1 87 ? 22.681 -11.752 -6.735 1.00 73.62 87 ALA A CA 1
ATOM 651 C C . ALA A 1 87 ? 21.189 -11.433 -6.526 1.00 73.62 87 ALA A C 1
ATOM 653 O O . ALA A 1 87 ? 20.799 -10.269 -6.590 1.00 73.62 87 ALA A O 1
ATOM 654 N N . LEU A 1 88 ? 20.368 -12.436 -6.183 1.00 76.25 88 LEU A N 1
ATOM 655 C CA . LEU A 1 88 ? 18.933 -12.278 -5.926 1.00 76.25 88 LEU A CA 1
ATOM 656 C C . LEU A 1 88 ? 18.644 -11.250 -4.824 1.00 76.25 88 LEU A C 1
ATOM 658 O O . LEU A 1 88 ? 17.750 -10.423 -4.974 1.00 76.25 88 LEU A O 1
ATOM 662 N N . ALA A 1 89 ? 19.385 -11.299 -3.713 1.00 77.94 89 ALA A N 1
ATOM 663 C CA . ALA A 1 89 ? 19.145 -10.409 -2.579 1.00 77.94 89 ALA A CA 1
ATOM 664 C C . ALA A 1 89 ? 19.469 -8.948 -2.926 1.00 77.94 89 ALA A C 1
ATOM 666 O O . ALA A 1 89 ? 18.640 -8.071 -2.693 1.00 77.94 89 ALA A O 1
ATOM 667 N N . ALA A 1 90 ? 20.631 -8.706 -3.539 1.00 83.06 90 ALA A N 1
ATOM 668 C CA . ALA A 1 90 ? 21.054 -7.371 -3.955 1.00 83.06 90 ALA A CA 1
ATOM 669 C C . ALA A 1 90 ? 20.169 -6.811 -5.083 1.00 83.06 90 ALA A C 1
ATOM 671 O O . ALA A 1 90 ? 19.776 -5.646 -5.043 1.00 83.06 90 ALA A O 1
ATOM 672 N N . GLY A 1 91 ? 19.803 -7.647 -6.061 1.00 84.94 91 GLY A N 1
ATOM 673 C CA . GLY A 1 91 ? 18.896 -7.275 -7.144 1.00 84.94 91 GLY A CA 1
ATOM 674 C C . GLY A 1 91 ? 17.492 -6.940 -6.640 1.00 84.94 91 GLY A C 1
ATOM 675 O O . GLY A 1 91 ? 16.912 -5.947 -7.072 1.00 84.94 91 GLY A O 1
ATOM 676 N N . ALA A 1 92 ? 16.963 -7.713 -5.686 1.00 87.31 92 ALA A N 1
ATOM 677 C CA . ALA A 1 92 ? 15.657 -7.456 -5.082 1.00 87.31 92 ALA A CA 1
ATOM 678 C C . ALA A 1 92 ? 15.628 -6.161 -4.257 1.00 87.31 92 ALA A C 1
ATOM 680 O O . ALA A 1 92 ? 14.646 -5.429 -4.328 1.00 87.31 92 ALA A O 1
ATOM 681 N N . ASP A 1 93 ? 16.688 -5.852 -3.506 1.00 90.06 93 ASP A N 1
ATOM 682 C CA . ASP A 1 93 ? 16.760 -4.611 -2.720 1.00 90.06 93 ASP A CA 1
ATOM 683 C C . ASP A 1 93 ? 16.888 -3.375 -3.621 1.00 90.06 93 ASP A C 1
ATOM 685 O O . ASP A 1 93 ? 16.265 -2.339 -3.368 1.00 90.06 93 ASP A O 1
ATOM 689 N N . ARG A 1 94 ? 17.652 -3.497 -4.714 1.00 90.69 94 ARG A N 1
ATOM 690 C CA . ARG A 1 94 ? 17.744 -2.457 -5.742 1.00 90.69 94 ARG A CA 1
ATOM 691 C C . ARG A 1 94 ? 16.383 -2.239 -6.401 1.00 90.69 94 ARG A C 1
ATOM 693 O O . ARG A 1 94 ? 15.885 -1.124 -6.426 1.00 90.69 94 ARG A O 1
ATOM 700 N N . LEU A 1 95 ? 15.715 -3.319 -6.804 1.00 90.44 95 LEU A N 1
ATOM 701 C CA . LEU A 1 95 ? 14.394 -3.258 -7.429 1.00 90.44 95 LEU A CA 1
ATOM 702 C C . LEU A 1 95 ? 13.331 -2.674 -6.485 1.00 90.44 95 LEU A C 1
ATOM 704 O O . LEU A 1 95 ? 12.516 -1.855 -6.904 1.00 90.44 95 LEU A O 1
ATOM 708 N N . ALA A 1 96 ? 13.366 -3.040 -5.200 1.00 93.12 96 ALA A N 1
ATOM 709 C CA . ALA A 1 96 ? 12.511 -2.446 -4.174 1.00 93.12 96 ALA A CA 1
ATOM 710 C C . ALA A 1 96 ? 12.712 -0.931 -4.083 1.00 93.12 96 ALA A C 1
ATOM 712 O O . ALA A 1 96 ? 11.745 -0.187 -3.916 1.00 93.12 96 ALA A O 1
ATOM 713 N N . SER A 1 97 ? 13.958 -0.474 -4.216 1.00 93.44 97 SER A N 1
ATOM 714 C CA . SER A 1 97 ? 14.289 0.948 -4.189 1.00 93.44 97 SER A CA 1
ATOM 715 C C . SER A 1 97 ? 13.702 1.687 -5.385 1.00 93.44 97 SER A C 1
ATOM 717 O O . SER A 1 97 ? 12.998 2.681 -5.181 1.00 93.44 97 SER A O 1
ATOM 719 N N . SER A 1 98 ? 13.854 1.145 -6.598 1.00 92.94 98 SER A N 1
ATOM 720 C CA . SER A 1 98 ? 13.231 1.722 -7.794 1.00 92.94 98 SER A CA 1
ATOM 721 C C . SER A 1 98 ? 11.696 1.747 -7.677 1.00 92.94 98 SER A C 1
ATOM 723 O O . SER A 1 98 ? 11.062 2.757 -7.984 1.00 92.94 98 SER A O 1
ATOM 725 N N . MET A 1 99 ? 11.079 0.665 -7.185 1.00 93.81 99 MET A N 1
ATOM 726 C CA . MET A 1 99 ? 9.620 0.556 -7.029 1.00 93.81 99 MET A CA 1
ATOM 727 C C . MET A 1 99 ? 9.053 1.566 -6.022 1.00 93.81 99 MET A C 1
ATOM 729 O O . MET A 1 99 ? 8.048 2.220 -6.303 1.00 93.81 99 MET A O 1
ATOM 733 N N . VAL A 1 100 ? 9.693 1.722 -4.858 1.00 95.06 100 VAL A N 1
ATOM 734 C CA . VAL A 1 100 ? 9.260 2.681 -3.825 1.00 95.06 100 VAL A CA 1
ATOM 735 C C . VAL A 1 100 ? 9.439 4.123 -4.289 1.00 95.06 100 VAL A C 1
ATOM 737 O O . VAL A 1 100 ? 8.611 4.978 -3.962 1.00 95.06 100 VAL A O 1
ATOM 740 N N . ARG A 1 101 ? 10.475 4.402 -5.085 1.00 93.88 101 ARG A N 1
ATOM 741 C CA . ARG A 1 101 ? 10.654 5.717 -5.698 1.00 93.88 101 ARG A CA 1
ATOM 742 C C . ARG A 1 101 ? 9.531 6.037 -6.679 1.00 93.88 101 ARG A C 1
ATOM 744 O O . ARG A 1 101 ? 8.883 7.066 -6.520 1.00 93.88 101 ARG A O 1
ATOM 751 N N . VAL A 1 102 ? 9.258 5.136 -7.629 1.00 94.38 102 VAL A N 1
ATOM 752 C CA . VAL A 1 102 ? 8.152 5.301 -8.590 1.00 94.38 102 VAL A CA 1
ATOM 753 C C . VAL A 1 102 ? 6.837 5.522 -7.847 1.00 94.38 102 VAL A C 1
ATOM 755 O O . VAL A 1 102 ? 6.107 6.455 -8.156 1.00 94.38 102 VAL A O 1
ATOM 758 N N . TRP A 1 103 ? 6.550 4.720 -6.821 1.00 94.69 103 TRP A N 1
ATOM 759 C CA . TRP A 1 103 ? 5.344 4.890 -6.010 1.00 94.69 103 TRP A CA 1
ATOM 760 C C . TRP A 1 103 ? 5.272 6.251 -5.304 1.00 94.69 103 TRP A C 1
ATOM 762 O O . TRP A 1 103 ? 4.204 6.861 -5.277 1.00 94.69 103 TRP A O 1
ATOM 772 N N . SER A 1 104 ? 6.389 6.742 -4.760 1.00 93.81 104 SER A N 1
ATOM 773 C CA . SER A 1 104 ? 6.446 8.064 -4.123 1.00 93.81 104 SER A CA 1
ATOM 774 C C . SER A 1 104 ? 6.116 9.176 -5.123 1.00 93.81 104 SER A C 1
ATOM 776 O O . SER A 1 104 ? 5.242 9.994 -4.844 1.00 93.81 104 SER A O 1
ATOM 778 N N . GLU A 1 105 ? 6.728 9.146 -6.311 1.00 93.94 105 GLU A N 1
ATOM 779 C CA . GLU A 1 105 ? 6.473 10.122 -7.381 1.00 93.94 105 GLU A CA 1
ATOM 780 C C . GLU A 1 105 ? 5.020 10.055 -7.887 1.00 93.94 105 GLU A C 1
ATOM 782 O O . GLU A 1 105 ? 4.374 11.083 -8.084 1.00 93.94 105 GLU A O 1
ATOM 787 N N . VAL A 1 106 ? 4.464 8.848 -8.043 1.00 93.75 106 VAL A N 1
ATOM 788 C CA . VAL A 1 106 ? 3.054 8.632 -8.420 1.00 93.75 106 VAL A CA 1
ATOM 789 C C . VAL A 1 106 ? 2.111 9.234 -7.383 1.00 93.75 106 VAL A C 1
ATOM 791 O O . VAL A 1 106 ? 1.165 9.927 -7.748 1.00 93.75 106 VAL A O 1
ATOM 794 N N . ARG A 1 107 ? 2.369 8.995 -6.093 1.00 92.25 107 ARG A N 1
ATOM 795 C CA . ARG A 1 107 ? 1.527 9.485 -4.995 1.00 92.25 107 ARG A CA 1
ATOM 796 C C . ARG A 1 107 ? 1.553 11.009 -4.870 1.00 92.25 107 ARG A C 1
ATOM 798 O O . ARG A 1 107 ? 0.548 11.599 -4.488 1.00 92.25 107 ARG A O 1
ATOM 805 N N . GLU A 1 108 ? 2.689 11.640 -5.156 1.00 92.38 108 GLU A N 1
ATOM 806 C CA . GLU A 1 108 ? 2.806 13.102 -5.149 1.00 92.38 108 GLU A CA 1
ATOM 807 C C . GLU A 1 108 ? 2.101 13.739 -6.346 1.00 92.38 108 GLU A C 1
ATOM 809 O O . GLU A 1 108 ? 1.457 14.782 -6.199 1.00 92.38 108 GLU A O 1
ATOM 814 N N . ARG A 1 109 ? 2.206 13.099 -7.515 1.00 92.44 109 ARG A N 1
ATOM 815 C CA . ARG A 1 109 ? 1.703 13.634 -8.778 1.00 92.44 109 ARG A CA 1
ATOM 816 C C . ARG A 1 109 ? 0.204 13.444 -8.972 1.00 92.44 109 ARG A C 1
ATOM 818 O O . ARG A 1 109 ? -0.436 14.356 -9.471 1.00 92.44 109 ARG A O 1
ATOM 825 N N . PHE A 1 110 ? -0.332 12.286 -8.593 1.00 92.62 110 PHE A N 1
ATOM 826 C CA . PHE A 1 110 ? -1.740 11.941 -8.780 1.00 92.62 110 PHE A CA 1
ATOM 827 C C . PHE A 1 110 ? -2.447 11.943 -7.430 1.00 92.62 110 PHE A C 1
ATOM 829 O O . PHE A 1 110 ? -2.248 11.048 -6.603 1.00 92.62 110 PHE A O 1
ATOM 836 N N . GLN A 1 111 ? -3.276 12.958 -7.200 1.00 89.00 111 GLN A N 1
ATOM 837 C CA . GLN A 1 111 ? -3.876 13.199 -5.890 1.00 89.00 111 GLN A CA 1
ATOM 838 C C . GLN A 1 111 ? -5.387 12.978 -5.891 1.00 89.00 111 GLN A C 1
ATOM 840 O O . GLN A 1 111 ? -6.083 13.179 -6.885 1.00 89.00 111 GLN A O 1
ATOM 845 N N . ALA A 1 112 ? -5.923 12.642 -4.714 1.00 86.06 112 ALA A N 1
ATOM 846 C CA . ALA A 1 112 ? -7.362 12.475 -4.513 1.00 86.06 112 ALA A CA 1
ATOM 847 C C . ALA A 1 112 ? -8.181 13.765 -4.756 1.00 86.06 112 ALA A C 1
ATOM 849 O O . ALA A 1 112 ? -9.411 13.701 -4.835 1.00 86.06 112 ALA A O 1
ATOM 850 N N . SER A 1 113 ? -7.512 14.922 -4.851 1.00 85.38 113 SER A N 1
ATOM 851 C CA . SER A 1 113 ? -8.092 16.217 -5.224 1.00 85.38 113 SER A CA 1
ATOM 852 C C . SER A 1 113 ? -8.516 16.275 -6.694 1.00 85.38 113 SER A C 1
ATOM 854 O O . SER A 1 113 ? -9.547 16.877 -6.984 1.00 85.38 113 SER A O 1
ATOM 856 N N . GLU A 1 114 ? -7.771 15.631 -7.599 1.00 88.19 114 GLU A N 1
ATOM 857 C CA . GLU A 1 114 ? -8.115 15.528 -9.024 1.00 88.19 114 GLU A CA 1
ATOM 858 C C . GLU A 1 114 ? -9.249 14.518 -9.207 1.00 88.19 114 GLU A C 1
ATOM 860 O O . GLU A 1 114 ? -10.327 14.831 -9.718 1.00 88.19 114 GLU A O 1
ATOM 865 N N . HIS A 1 115 ? -9.038 13.306 -8.691 1.00 88.50 115 HIS A N 1
ATOM 866 C CA . HIS A 1 115 ? -10.004 12.224 -8.756 1.00 88.50 115 HIS A CA 1
ATOM 867 C C . HIS A 1 115 ? -10.047 11.452 -7.435 1.00 88.50 115 HIS A C 1
ATOM 869 O O . HIS A 1 115 ? -9.053 10.896 -6.986 1.00 88.50 115 HIS A O 1
ATOM 875 N N . ARG A 1 116 ? -11.236 11.324 -6.824 1.00 85.81 116 ARG A N 1
ATOM 876 C CA . ARG A 1 116 ? -11.404 10.696 -5.490 1.00 85.81 116 ARG A CA 1
ATOM 877 C C . ARG A 1 116 ? -10.884 9.257 -5.380 1.00 85.81 116 ARG A C 1
ATOM 879 O O . ARG A 1 116 ? -10.644 8.785 -4.275 1.00 85.81 116 ARG A O 1
ATOM 886 N N . HIS A 1 117 ? -10.776 8.547 -6.500 1.00 89.06 117 HIS A N 1
ATOM 887 C CA . HIS A 1 117 ? -10.300 7.165 -6.549 1.00 89.06 117 HIS A CA 1
ATOM 888 C C . HIS A 1 117 ? -8.774 7.055 -6.707 1.00 89.06 117 HIS A C 1
ATOM 890 O O . HIS A 1 117 ? -8.252 5.941 -6.693 1.00 89.06 117 HIS A O 1
ATOM 896 N N . TYR A 1 118 ? -8.049 8.177 -6.809 1.00 92.12 118 TYR A N 1
ATOM 897 C CA . TYR A 1 118 ? -6.584 8.222 -6.817 1.00 92.12 118 TYR A CA 1
ATOM 898 C C . TYR A 1 118 ? -6.054 8.020 -5.399 1.00 92.12 118 TYR A C 1
ATOM 900 O O . TYR A 1 118 ? -5.590 8.934 -4.720 1.00 92.12 118 TYR A O 1
ATOM 908 N N . VAL A 1 119 ? -6.193 6.783 -4.931 1.00 89.00 119 VAL A N 1
ATOM 909 C CA . VAL A 1 119 ? -5.719 6.335 -3.629 1.00 89.00 119 VAL A CA 1
ATOM 910 C C . VAL A 1 119 ? -4.594 5.339 -3.864 1.00 89.00 119 VAL A C 1
ATOM 912 O O . VAL A 1 119 ? -4.817 4.209 -4.312 1.00 89.00 119 VAL A O 1
ATOM 915 N N . PHE A 1 120 ? -3.380 5.788 -3.555 1.00 91.75 120 PHE A N 1
ATOM 916 C CA . PHE A 1 120 ? -2.163 4.991 -3.614 1.00 91.75 120 PHE A CA 1
ATOM 917 C C . PHE A 1 120 ? -1.674 4.732 -2.195 1.00 91.75 120 PHE A C 1
ATOM 919 O O . PHE A 1 120 ? -1.380 5.652 -1.434 1.00 91.75 120 PHE A O 1
ATOM 926 N N . SER A 1 121 ? -1.604 3.460 -1.833 1.00 90.62 121 SER A N 1
ATOM 927 C CA . SER A 1 121 ? -1.253 2.983 -0.501 1.00 90.62 121 SER A CA 1
ATOM 928 C C . SER A 1 121 ? 0.025 2.144 -0.558 1.00 90.62 121 SER A C 1
ATOM 930 O O . SER A 1 121 ? 0.351 1.599 -1.615 1.00 90.62 121 SER A O 1
ATOM 932 N N . PRO A 1 122 ? 0.740 1.959 0.564 1.00 91.88 122 PRO A N 1
ATOM 933 C CA . PRO A 1 122 ? 1.893 1.055 0.620 1.00 91.88 122 PRO A CA 1
ATOM 934 C C . PRO A 1 122 ? 1.564 -0.379 0.164 1.00 91.88 122 PRO A C 1
ATOM 936 O O . PRO A 1 122 ? 2.434 -1.106 -0.316 1.00 91.88 122 PRO A O 1
ATOM 939 N N . ARG A 1 123 ? 0.285 -0.777 0.259 1.00 91.56 123 ARG A N 1
ATOM 940 C CA . ARG A 1 123 ? -0.220 -2.055 -0.254 1.00 91.56 123 ARG A CA 1
ATOM 941 C C . ARG A 1 123 ? 0.002 -2.207 -1.756 1.00 91.56 123 ARG A C 1
ATOM 943 O O . ARG A 1 123 ? 0.284 -3.320 -2.183 1.00 91.56 123 ARG A O 1
ATOM 950 N N . ASP A 1 124 ? -0.096 -1.131 -2.537 1.00 93.62 124 ASP A N 1
ATOM 951 C CA . ASP A 1 124 ? 0.100 -1.195 -3.989 1.00 93.62 124 ASP A CA 1
ATOM 952 C C . ASP A 1 124 ? 1.539 -1.625 -4.330 1.00 93.62 124 ASP A C 1
ATOM 954 O O . ASP A 1 124 ? 1.732 -2.432 -5.232 1.00 93.62 124 ASP A O 1
ATOM 958 N N . VAL A 1 125 ? 2.547 -1.187 -3.561 1.00 93.69 125 VAL A N 1
ATOM 959 C CA . VAL A 1 125 ? 3.952 -1.614 -3.741 1.00 93.69 125 VAL A CA 1
ATOM 960 C C . VAL A 1 125 ? 4.140 -3.091 -3.393 1.00 93.69 125 VAL A C 1
ATOM 962 O O . VAL A 1 125 ? 4.819 -3.823 -4.111 1.00 93.69 125 VAL A O 1
ATOM 965 N N . VAL A 1 126 ? 3.520 -3.556 -2.304 1.00 92.50 126 VAL A N 1
ATOM 966 C CA . VAL A 1 126 ? 3.580 -4.971 -1.901 1.00 92.50 126 VAL A CA 1
ATOM 967 C C . VAL A 1 126 ? 2.861 -5.860 -2.915 1.00 92.50 126 VAL A C 1
ATOM 969 O O . VAL A 1 126 ? 3.366 -6.926 -3.262 1.00 92.50 126 VAL A O 1
ATOM 972 N N . GLN A 1 127 ? 1.709 -5.417 -3.421 1.00 92.69 127 GLN A N 1
ATOM 973 C CA . GLN A 1 127 ? 0.971 -6.110 -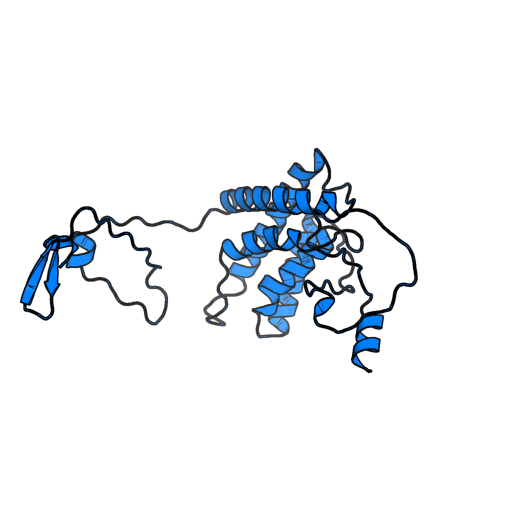4.472 1.00 92.69 127 GLN A CA 1
ATOM 974 C C . GLN A 1 127 ? 1.770 -6.142 -5.775 1.00 92.69 127 GLN A C 1
ATOM 976 O O . GLN A 1 127 ? 1.824 -7.188 -6.413 1.00 92.69 127 GLN A O 1
ATOM 981 N N . TRP A 1 128 ? 2.452 -5.049 -6.121 1.00 93.56 128 TRP A N 1
ATOM 982 C CA . TRP A 1 128 ? 3.354 -5.000 -7.267 1.00 93.56 128 TRP A CA 1
ATOM 983 C C . TRP A 1 128 ? 4.490 -6.018 -7.137 1.00 93.56 128 TRP A C 1
ATOM 985 O O . TRP A 1 128 ? 4.763 -6.758 -8.078 1.00 93.56 128 TRP A O 1
ATOM 995 N N . ALA A 1 129 ? 5.102 -6.123 -5.954 1.00 91.06 129 ALA A N 1
ATOM 996 C CA . ALA A 1 129 ? 6.157 -7.097 -5.692 1.00 91.06 129 ALA A CA 1
ATOM 997 C C . ALA A 1 129 ? 5.651 -8.547 -5.763 1.00 91.06 129 ALA A C 1
ATOM 999 O O . ALA A 1 129 ? 6.285 -9.384 -6.400 1.00 91.06 129 ALA A O 1
ATOM 1000 N N . ALA A 1 130 ? 4.510 -8.835 -5.130 1.00 88.38 130 ALA A N 1
ATOM 1001 C CA . ALA A 1 130 ? 3.915 -10.170 -5.089 1.00 88.38 130 ALA A CA 1
ATOM 1002 C C . ALA A 1 130 ? 3.349 -10.616 -6.448 1.00 88.38 130 ALA A C 1
ATOM 1004 O O . ALA A 1 130 ? 3.404 -11.798 -6.781 1.00 88.38 130 ALA A O 1
ATOM 1005 N N . GLY A 1 131 ? 2.840 -9.681 -7.258 1.00 86.19 131 GLY A N 1
ATOM 1006 C CA . GLY A 1 131 ? 2.301 -9.954 -8.593 1.00 86.19 131 GLY A CA 1
ATOM 1007 C C . GLY A 1 131 ? 3.328 -10.583 -9.536 1.00 86.19 131 GLY A C 1
ATOM 1008 O O . GLY A 1 131 ? 2.959 -11.371 -10.409 1.00 86.19 131 GLY A O 1
ATOM 1009 N N . LEU A 1 132 ? 4.624 -10.339 -9.298 1.00 84.75 132 LEU A N 1
ATOM 1010 C CA . LEU A 1 132 ? 5.717 -10.942 -10.062 1.00 84.75 132 LEU A CA 1
ATOM 1011 C C . LEU A 1 132 ? 5.714 -12.476 -10.015 1.00 84.75 132 LEU A C 1
ATOM 1013 O O . LEU A 1 132 ? 6.141 -13.098 -10.983 1.00 84.75 132 LEU A O 1
ATOM 1017 N N . GLU A 1 133 ? 5.164 -13.092 -8.958 1.00 82.44 133 GLU A N 1
ATOM 1018 C CA . GLU A 1 133 ? 5.028 -14.555 -8.843 1.00 82.44 133 GLU A CA 1
ATOM 1019 C C . GLU A 1 133 ? 4.206 -15.178 -9.978 1.00 82.44 133 GLU A C 1
ATOM 1021 O O . GLU A 1 133 ? 4.325 -16.381 -10.220 1.00 82.44 133 GLU A O 1
ATOM 1026 N N . SER A 1 134 ? 3.367 -14.396 -10.659 1.00 80.56 134 SER A N 1
ATOM 1027 C CA . SER A 1 134 ? 2.481 -14.883 -11.723 1.00 80.56 134 SER A CA 1
ATOM 1028 C C . SER A 1 134 ? 3.136 -14.881 -13.107 1.00 80.56 134 SER A C 1
ATOM 1030 O O . SER A 1 134 ? 2.580 -15.456 -14.041 1.00 80.56 134 SER A O 1
ATOM 1032 N N . TYR A 1 135 ? 4.311 -14.265 -13.261 1.00 76.75 135 TYR A N 1
ATOM 1033 C CA . TYR A 1 135 ? 4.961 -14.096 -14.559 1.00 76.75 135 TYR A CA 1
ATOM 1034 C C . TYR A 1 135 ? 6.079 -15.121 -14.774 1.00 76.75 135 TYR A C 1
ATOM 1036 O O . TYR A 1 135 ? 6.830 -15.453 -13.861 1.00 76.75 135 TYR A O 1
ATOM 1044 N N . SER A 1 136 ? 6.205 -15.617 -16.007 1.00 69.31 136 SER A N 1
ATOM 1045 C CA . SER A 1 136 ? 7.395 -16.350 -16.452 1.00 69.31 136 SER A CA 1
ATOM 1046 C C . SER A 1 136 ? 8.398 -15.352 -17.030 1.00 69.31 136 SER A C 1
ATOM 1048 O O . SER A 1 136 ? 8.058 -14.580 -17.926 1.00 69.31 136 SER A O 1
ATOM 1050 N N . THR A 1 137 ? 9.630 -15.339 -16.522 1.00 66.31 137 THR A N 1
ATOM 1051 C CA . THR A 1 137 ? 10.684 -14.394 -16.942 1.00 66.31 137 THR A CA 1
ATOM 1052 C C . THR A 1 137 ? 11.412 -14.803 -18.221 1.00 66.31 137 THR A C 1
ATOM 1054 O O . THR A 1 137 ? 12.303 -14.078 -18.658 1.00 66.31 137 THR A O 1
ATOM 1057 N N . ALA A 1 138 ? 11.021 -15.922 -18.841 1.00 60.16 138 ALA A N 1
ATOM 1058 C CA . ALA A 1 138 ? 11.708 -16.518 -19.986 1.00 60.16 138 ALA A CA 1
ATOM 1059 C C . ALA A 1 138 ? 11.852 -15.574 -21.199 1.00 60.16 138 ALA A C 1
ATOM 1061 O O . ALA A 1 138 ? 12.904 -15.564 -21.829 1.00 60.16 138 ALA A O 1
ATOM 1062 N N . ASP A 1 139 ? 10.850 -14.732 -21.483 1.00 54.88 139 ASP A N 1
ATOM 1063 C CA . ASP A 1 139 ? 10.759 -14.029 -22.776 1.00 54.88 139 ASP A CA 1
ATOM 1064 C C . ASP A 1 139 ? 10.868 -12.492 -22.696 1.00 54.88 139 ASP A C 1
ATOM 1066 O O . ASP A 1 139 ? 10.713 -11.793 -23.704 1.00 54.88 139 ASP A O 1
ATOM 1070 N N . GLY A 1 140 ? 11.129 -11.934 -21.510 1.00 60.06 140 GLY A N 1
ATOM 1071 C CA . GLY A 1 140 ? 11.133 -10.477 -21.298 1.00 60.06 140 GLY A CA 1
ATOM 1072 C C . GLY A 1 140 ? 11.904 -9.965 -20.082 1.00 60.06 140 GLY A C 1
ATOM 1073 O O . GLY A 1 140 ? 11.924 -8.754 -19.841 1.00 60.06 140 GLY A O 1
ATOM 1074 N N . GLY A 1 141 ? 12.543 -10.870 -19.334 1.00 75.94 141 GLY A N 1
ATOM 1075 C CA . GLY A 1 141 ? 13.280 -10.552 -18.115 1.00 75.94 141 GLY A CA 1
ATOM 1076 C C . GLY A 1 141 ? 12.388 -10.049 -16.978 1.00 75.94 141 GLY A C 1
ATOM 1077 O O . GLY A 1 141 ? 11.214 -9.709 -17.153 1.00 75.94 141 GLY A O 1
ATOM 1078 N N . VAL A 1 142 ? 12.957 -9.975 -15.777 1.00 80.69 142 VAL A N 1
ATOM 1079 C CA . VAL A 1 142 ? 12.237 -9.492 -14.585 1.00 80.69 142 VAL A CA 1
ATOM 1080 C C . VAL A 1 142 ? 11.756 -8.047 -14.760 1.00 80.69 142 VAL A C 1
ATOM 1082 O O . VAL A 1 142 ? 10.628 -7.720 -14.398 1.00 80.69 142 VAL A O 1
ATOM 1085 N N . LEU A 1 143 ? 12.566 -7.184 -15.379 1.00 83.31 143 LEU A N 1
ATOM 1086 C CA . LEU A 1 143 ? 12.239 -5.765 -15.567 1.00 83.31 143 LEU A CA 1
ATOM 1087 C C . LEU A 1 143 ? 11.028 -5.542 -16.485 1.00 83.31 143 LEU A C 1
ATOM 1089 O O . LEU A 1 143 ? 10.247 -4.617 -16.257 1.00 83.31 143 LEU A O 1
ATOM 1093 N N . GLY A 1 144 ? 10.839 -6.396 -17.496 1.00 81.38 144 GLY A N 1
ATOM 1094 C CA . GLY A 1 144 ? 9.669 -6.345 -18.371 1.00 81.38 144 GLY A CA 1
ATOM 1095 C C . GLY A 1 144 ? 8.376 -6.661 -17.617 1.00 81.38 144 GLY A C 1
ATOM 1096 O O . GLY A 1 144 ? 7.396 -5.921 -17.744 1.00 81.38 144 GLY A O 1
ATOM 1097 N N . ALA A 1 145 ? 8.404 -7.704 -16.782 1.00 83.94 145 ALA A N 1
ATOM 1098 C CA . ALA A 1 145 ? 7.287 -8.078 -15.917 1.00 83.94 145 ALA A CA 1
ATOM 1099 C C . ALA A 1 145 ? 6.980 -6.984 -14.881 1.00 83.94 145 ALA A C 1
ATOM 1101 O O . ALA A 1 145 ? 5.825 -6.599 -14.719 1.00 83.94 145 ALA A O 1
ATOM 1102 N N . VAL A 1 146 ? 8.012 -6.405 -14.256 1.00 88.75 146 VAL A N 1
ATOM 1103 C CA . VAL A 1 146 ? 7.871 -5.284 -13.311 1.00 88.75 146 VAL A CA 1
ATOM 1104 C C . VAL A 1 146 ? 7.205 -4.084 -13.973 1.00 88.75 146 VAL A C 1
ATOM 1106 O O . VAL A 1 146 ? 6.222 -3.565 -13.447 1.00 88.75 146 VAL A O 1
ATOM 1109 N N . ALA A 1 147 ? 7.692 -3.652 -15.138 1.00 89.06 147 ALA A N 1
ATOM 1110 C CA . ALA A 1 147 ? 7.119 -2.509 -15.840 1.00 89.06 147 ALA A CA 1
ATOM 1111 C C . ALA A 1 147 ? 5.663 -2.765 -16.262 1.00 89.06 147 ALA A C 1
ATOM 1113 O O . ALA A 1 147 ? 4.828 -1.860 -16.229 1.00 89.06 147 ALA A O 1
ATOM 1114 N N . TYR A 1 148 ? 5.345 -3.995 -16.664 1.00 87.75 148 TYR A N 1
ATOM 1115 C CA . TYR A 1 148 ? 3.989 -4.371 -17.037 1.00 87.75 148 TYR A CA 1
ATOM 1116 C C . TYR A 1 148 ? 3.028 -4.373 -15.845 1.00 87.75 148 TYR A C 1
ATOM 1118 O O . TYR A 1 148 ? 1.967 -3.752 -15.918 1.00 87.75 148 TYR A O 1
ATOM 1126 N N . GLU A 1 149 ? 3.418 -5.012 -14.744 1.00 89.94 149 GLU A N 1
ATOM 1127 C CA . GLU A 1 149 ? 2.615 -5.063 -13.522 1.00 89.94 149 GLU A CA 1
ATOM 1128 C C . GLU A 1 149 ? 2.415 -3.659 -12.933 1.00 89.94 149 GLU A C 1
ATOM 1130 O O . GLU A 1 149 ? 1.312 -3.303 -12.527 1.00 89.94 149 GLU A O 1
ATOM 1135 N N . GLY A 1 150 ? 3.444 -2.807 -12.995 1.00 91.31 150 GLY A N 1
ATOM 1136 C CA . GLY A 1 150 ? 3.351 -1.412 -12.569 1.00 91.31 150 GLY A CA 1
ATOM 1137 C C . GLY A 1 150 ? 2.333 -0.625 -13.396 1.00 91.31 150 GLY A C 1
ATOM 1138 O O . GLY A 1 150 ? 1.513 0.106 -12.841 1.00 91.31 150 GLY A O 1
ATOM 1139 N N . ARG A 1 151 ? 2.307 -0.818 -14.723 1.00 91.56 151 ARG A N 1
ATOM 1140 C CA . ARG A 1 151 ? 1.259 -0.227 -15.569 1.00 91.56 151 ARG A CA 1
ATOM 1141 C C . ARG A 1 151 ? -0.128 -0.707 -15.145 1.00 91.56 151 ARG A C 1
ATOM 1143 O O . ARG A 1 151 ? -0.993 0.126 -14.919 1.00 91.56 151 ARG A O 1
ATOM 1150 N N . ARG A 1 152 ? -0.336 -2.007 -14.950 1.00 90.88 152 ARG A N 1
ATOM 1151 C CA . ARG A 1 152 ? -1.650 -2.520 -14.526 1.00 90.88 152 ARG A CA 1
ATOM 1152 C C . ARG A 1 152 ? -2.119 -1.962 -13.181 1.00 90.88 152 ARG A C 1
ATOM 1154 O O . ARG A 1 152 ? -3.290 -1.646 -13.019 1.00 90.88 152 ARG A O 1
ATOM 1161 N N . LEU A 1 153 ? -1.221 -1.830 -12.208 1.00 92.12 153 LEU A N 1
ATOM 1162 C CA . LEU A 1 153 ? -1.601 -1.393 -10.861 1.00 92.12 153 LEU A CA 1
ATOM 1163 C C . LEU A 1 153 ? -1.837 0.114 -10.753 1.00 92.12 153 LEU A C 1
ATOM 1165 O O . LEU A 1 153 ? -2.717 0.542 -10.003 1.00 92.12 153 LEU A O 1
ATOM 1169 N N . PHE A 1 154 ? -1.060 0.920 -11.477 1.00 93.62 154 PHE A N 1
ATOM 1170 C CA . PHE A 1 154 ? -1.093 2.376 -11.345 1.00 93.62 154 PHE A CA 1
ATOM 1171 C C . PHE A 1 154 ? -1.732 3.066 -12.552 1.00 93.62 154 PHE A C 1
ATOM 1173 O O . PHE A 1 154 ? -2.625 3.889 -12.371 1.00 93.62 154 PHE A O 1
ATOM 1180 N N . ARG A 1 155 ? -1.331 2.712 -13.780 1.00 92.81 155 ARG A N 1
ATOM 1181 C CA . ARG A 1 155 ? -1.809 3.355 -15.020 1.00 92.81 155 ARG A CA 1
ATOM 1182 C C . ARG A 1 155 ? -3.292 3.112 -15.263 1.00 92.81 155 ARG A C 1
ATOM 1184 O O . ARG A 1 155 ? -3.975 4.018 -15.729 1.00 92.81 155 ARG A O 1
ATOM 1191 N N . ASP A 1 156 ? -3.788 1.920 -14.936 1.00 91.88 156 ASP A N 1
ATOM 1192 C CA . ASP A 1 156 ? -5.198 1.566 -15.154 1.00 91.88 156 ASP A CA 1
ATOM 1193 C C . ASP A 1 156 ? -6.143 2.323 -14.207 1.00 91.88 156 ASP A C 1
ATOM 1195 O O . ASP A 1 156 ? -7.327 2.464 -14.508 1.00 91.88 156 ASP A O 1
ATOM 1199 N N . LYS A 1 157 ? -5.625 2.872 -13.095 1.00 91.56 157 LYS A N 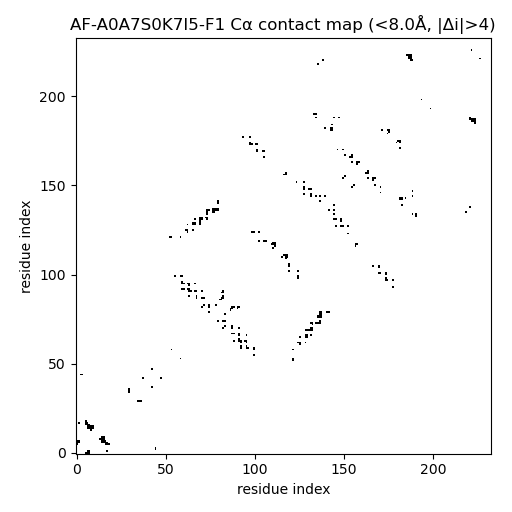1
ATOM 1200 C CA . LYS A 1 157 ? -6.388 3.767 -12.214 1.00 91.56 157 LYS A CA 1
ATOM 1201 C C . LYS A 1 157 ? -6.561 5.168 -12.811 1.00 91.56 157 LYS A C 1
ATOM 1203 O O . LYS A 1 157 ? -7.454 5.874 -12.367 1.00 91.56 157 LYS A O 1
ATOM 1208 N N . LEU A 1 158 ? -5.729 5.574 -13.776 1.00 92.94 158 LEU A N 1
ATOM 1209 C CA . LEU A 1 158 ? -5.709 6.936 -14.319 1.00 92.94 158 LEU A CA 1
ATOM 1210 C C . LEU A 1 158 ? -6.766 7.131 -15.409 1.00 92.94 158 LEU A C 1
ATOM 1212 O O . LEU A 1 158 ? -6.949 6.283 -16.295 1.00 92.94 158 LEU A O 1
ATOM 1216 N N . VAL A 1 159 ? -7.436 8.280 -15.367 1.00 92.81 159 VAL A N 1
ATOM 1217 C CA . VAL A 1 159 ? -8.574 8.604 -16.230 1.00 92.81 159 VAL A CA 1
ATOM 1218 C C . VAL A 1 159 ? -8.102 9.176 -17.565 1.00 92.81 159 VAL A C 1
ATOM 1220 O O . VAL A 1 159 ? -8.499 8.673 -18.619 1.00 92.81 159 VAL A O 1
ATOM 1223 N N . SER A 1 160 ? -7.245 10.200 -17.538 1.00 91.81 160 SER A N 1
ATOM 1224 C CA . SER A 1 160 ? -6.815 10.932 -18.730 1.00 91.81 160 SER A CA 1
ATOM 1225 C C . SER A 1 160 ? -5.676 10.233 -19.476 1.00 91.81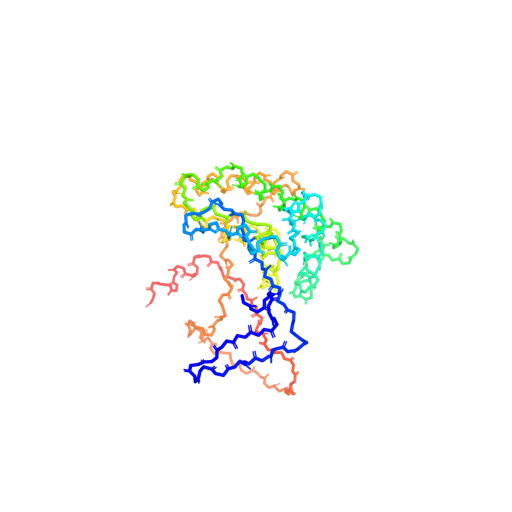 160 SER A C 1
ATOM 1227 O O . SER A 1 160 ? -4.807 9.581 -18.893 1.00 91.81 160 SER A O 1
ATOM 1229 N N . ALA A 1 161 ? -5.645 10.404 -20.800 1.00 92.19 161 ALA A N 1
ATOM 1230 C CA . ALA A 1 161 ? -4.543 9.927 -21.632 1.00 92.19 161 ALA A CA 1
ATOM 1231 C C . ALA A 1 161 ? -3.217 10.626 -21.282 1.00 92.19 161 ALA A C 1
ATOM 1233 O O . ALA A 1 161 ? -2.180 9.964 -21.234 1.00 92.19 161 ALA A O 1
ATOM 1234 N N . ASP A 1 162 ? -3.263 11.920 -20.957 1.00 92.88 162 ASP A N 1
ATOM 1235 C CA . ASP A 1 162 ? -2.080 12.706 -20.591 1.00 92.88 162 ASP A CA 1
ATOM 1236 C C . ASP A 1 162 ? -1.489 12.242 -19.254 1.00 92.88 162 ASP A C 1
ATOM 1238 O O . ASP A 1 162 ? -0.275 12.101 -19.116 1.00 92.88 162 ASP A O 1
ATOM 1242 N N . GLU A 1 163 ? -2.345 11.915 -18.283 1.00 91.69 163 GLU A N 1
ATOM 1243 C CA . GLU A 1 163 ? -1.937 11.338 -16.997 1.00 91.69 163 GLU A CA 1
ATOM 1244 C C . GLU A 1 163 ? -1.279 9.970 -17.194 1.00 91.69 163 GLU A C 1
ATOM 1246 O O . GLU A 1 163 ? -0.230 9.691 -16.613 1.00 91.69 163 GLU A O 1
ATOM 1251 N N . ARG A 1 164 ? -1.844 9.126 -18.068 1.00 93.19 164 ARG A N 1
ATOM 1252 C CA . ARG A 1 164 ? -1.260 7.820 -18.412 1.00 93.19 164 AR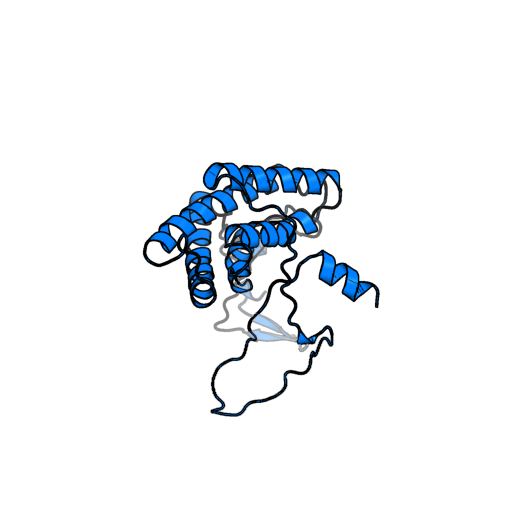G A CA 1
ATOM 1253 C C . ARG A 1 164 ? 0.104 7.967 -19.078 1.00 93.19 164 ARG A C 1
ATOM 1255 O O . ARG A 1 164 ? 1.027 7.248 -18.708 1.00 93.19 164 ARG A O 1
ATOM 1262 N N . MET A 1 165 ? 0.253 8.907 -20.013 1.00 92.19 165 MET A N 1
ATOM 1263 C CA . MET A 1 165 ? 1.547 9.213 -20.635 1.00 92.19 165 MET A CA 1
ATOM 1264 C C . MET A 1 165 ? 2.550 9.748 -19.614 1.00 92.19 165 MET A C 1
ATOM 1266 O O . MET A 1 165 ? 3.717 9.359 -19.614 1.00 92.19 165 MET A O 1
ATOM 1270 N N . SER A 1 166 ? 2.088 10.603 -18.705 1.00 92.50 166 SER A N 1
ATOM 1271 C CA . SER A 1 166 ? 2.898 11.118 -17.612 1.00 92.50 166 SER A CA 1
ATOM 1272 C C . SER A 1 166 ? 3.376 10.003 -16.679 1.00 92.50 166 SER A C 1
ATOM 1274 O O . SER A 1 166 ? 4.535 10.012 -16.265 1.00 92.50 166 SER A O 1
ATOM 1276 N N . PHE A 1 167 ? 2.513 9.038 -16.358 1.00 94.38 167 PHE A N 1
ATOM 1277 C CA . PHE A 1 167 ? 2.876 7.855 -15.583 1.00 94.38 167 PHE A CA 1
ATOM 1278 C C . PHE A 1 167 ? 3.896 6.983 -16.320 1.00 94.38 167 PHE A C 1
ATOM 1280 O O . PHE A 1 167 ? 4.886 6.563 -15.725 1.00 94.38 167 PHE A O 1
ATOM 1287 N N . ASP A 1 168 ? 3.687 6.740 -17.617 1.00 92.19 168 ASP A N 1
ATOM 1288 C CA . ASP A 1 168 ? 4.622 5.966 -18.439 1.00 92.19 168 ASP A CA 1
ATOM 1289 C C . ASP A 1 168 ? 6.022 6.622 -18.441 1.00 92.19 168 ASP A C 1
ATOM 1291 O O . ASP A 1 168 ? 7.038 5.926 -18.360 1.00 92.19 168 ASP A O 1
ATOM 1295 N N . GLY A 1 169 ? 6.077 7.960 -18.418 1.00 91.12 169 GLY A N 1
ATOM 1296 C CA . GLY A 1 169 ? 7.298 8.741 -18.205 1.00 91.12 169 GLY A CA 1
ATOM 1297 C C . GLY A 1 169 ? 7.964 8.468 -16.852 1.00 91.12 169 GLY A C 1
ATOM 1298 O O . GLY A 1 169 ? 9.131 8.072 -16.828 1.00 91.12 169 GLY A O 1
ATOM 1299 N N . VAL A 1 170 ? 7.221 8.607 -15.747 1.00 93.06 170 VAL A N 1
ATOM 1300 C CA . VAL A 1 170 ? 7.701 8.353 -14.370 1.00 93.06 170 VAL A CA 1
ATOM 1301 C C . VAL A 1 170 ? 8.244 6.929 -14.220 1.00 93.06 170 VAL A C 1
ATOM 1303 O O . VAL A 1 170 ? 9.369 6.731 -13.762 1.00 93.06 170 VAL A O 1
ATOM 1306 N N . LEU A 1 171 ? 7.490 5.928 -14.683 1.00 91.50 171 LEU A N 1
ATOM 1307 C CA . LEU A 1 171 ? 7.902 4.526 -14.637 1.00 91.50 171 LEU A CA 1
ATOM 1308 C C . LEU A 1 171 ? 9.192 4.291 -15.436 1.00 91.50 171 LEU A C 1
ATOM 1310 O O . LEU A 1 171 ? 10.091 3.580 -14.982 1.00 91.50 171 LEU A O 1
ATOM 1314 N N . SER A 1 172 ? 9.290 4.886 -16.628 1.00 89.69 172 SER A N 1
ATOM 1315 C CA . SER A 1 172 ? 10.469 4.734 -17.477 1.00 89.69 172 SER A CA 1
ATOM 1316 C C . SER A 1 172 ? 11.712 5.403 -16.886 1.00 89.69 172 SER A C 1
ATOM 1318 O O . SER A 1 172 ? 12.786 4.811 -16.965 1.00 89.69 172 SER A O 1
ATOM 1320 N N . SER A 1 173 ? 11.574 6.578 -16.258 1.00 89.88 173 SER A N 1
ATOM 1321 C CA . SER A 1 173 ? 12.680 7.277 -15.591 1.00 89.88 173 SER A CA 1
ATOM 1322 C C . SER A 1 173 ? 13.159 6.498 -14.372 1.00 89.88 173 SER A C 1
ATOM 1324 O O . SER A 1 173 ? 14.337 6.158 -14.286 1.00 89.88 173 SER A O 1
ATOM 1326 N N . GLY A 1 174 ? 12.232 6.117 -13.485 1.00 87.19 174 GLY A N 1
ATOM 1327 C CA . GLY A 1 174 ? 12.561 5.423 -12.241 1.00 87.19 174 GLY A CA 1
ATOM 1328 C C . GLY A 1 174 ? 13.274 4.088 -12.460 1.00 87.19 174 GLY A C 1
ATOM 1329 O O . GLY A 1 174 ? 14.189 3.748 -11.715 1.00 87.19 174 GLY A O 1
ATOM 1330 N N . LEU A 1 175 ? 12.912 3.345 -13.511 1.00 85.88 175 LEU A N 1
ATOM 1331 C CA . LEU A 1 175 ? 13.608 2.103 -13.852 1.00 85.88 175 LEU A CA 1
ATOM 1332 C C . LEU A 1 175 ? 14.906 2.345 -14.640 1.00 85.88 175 LEU A C 1
ATOM 1334 O O . LEU A 1 175 ? 15.888 1.636 -14.420 1.00 85.88 175 LEU A O 1
ATOM 1338 N N . ARG A 1 176 ? 14.946 3.333 -15.547 1.00 84.88 176 ARG A N 1
ATOM 1339 C CA . ARG A 1 176 ? 16.131 3.600 -16.380 1.00 84.88 176 ARG A CA 1
ATOM 1340 C C . ARG A 1 176 ? 17.319 4.095 -15.569 1.00 84.88 176 ARG A C 1
ATOM 1342 O O . ARG A 1 176 ? 18.450 3.736 -15.886 1.00 84.88 176 ARG A O 1
ATOM 1349 N N . GLU A 1 177 ? 17.073 4.897 -14.542 1.00 81.69 177 GLU A N 1
ATOM 1350 C CA . GLU A 1 177 ? 18.136 5.450 -13.701 1.00 81.69 177 GLU A CA 1
ATOM 1351 C C . GLU A 1 177 ? 18.933 4.369 -12.960 1.00 81.69 177 GLU A C 1
ATOM 1353 O O . GLU A 1 177 ? 20.145 4.499 -12.811 1.00 81.69 177 GLU A O 1
ATOM 1358 N N . GLU A 1 178 ? 18.287 3.275 -12.547 1.00 80.81 178 GLU A N 1
ATOM 1359 C CA . GLU A 1 178 ? 18.957 2.198 -11.808 1.00 80.81 178 GLU A CA 1
ATOM 1360 C C . GLU A 1 178 ? 19.397 1.014 -12.682 1.00 80.81 178 GLU A C 1
ATOM 1362 O O . GLU A 1 178 ? 20.371 0.334 -12.341 1.00 80.81 178 GLU A O 1
ATOM 1367 N N . TRP A 1 179 ? 18.707 0.764 -13.802 1.00 79.56 179 TRP A N 1
ATOM 1368 C CA . TRP A 1 179 ? 18.879 -0.453 -14.611 1.00 79.56 179 TRP A CA 1
ATOM 1369 C C . TRP A 1 179 ? 19.268 -0.201 -16.076 1.00 79.56 179 TRP A C 1
ATOM 1371 O O . TRP A 1 179 ? 19.569 -1.150 -16.797 1.00 79.56 179 TRP A O 1
ATOM 1381 N N . GLY A 1 180 ? 19.300 1.052 -16.538 1.00 77.69 180 GLY A N 1
ATOM 1382 C CA . GLY A 1 180 ? 19.632 1.394 -17.923 1.00 77.69 180 GLY A CA 1
ATOM 1383 C C . GLY A 1 180 ? 18.467 1.192 -18.902 1.00 77.69 180 GLY A C 1
ATOM 1384 O O . GLY A 1 180 ? 17.323 1.546 -18.623 1.00 77.69 180 GLY A O 1
ATOM 1385 N N . ALA A 1 181 ? 18.737 0.695 -20.112 1.00 58.94 181 ALA A N 1
ATOM 1386 C CA . ALA A 1 181 ? 17.716 0.604 -21.158 1.00 58.94 181 ALA A CA 1
ATOM 1387 C C . ALA A 1 181 ? 16.645 -0.456 -20.833 1.00 58.94 181 ALA A C 1
ATOM 1389 O O . ALA A 1 181 ? 16.933 -1.646 -20.744 1.00 58.94 181 ALA A O 1
ATOM 1390 N N . LEU A 1 1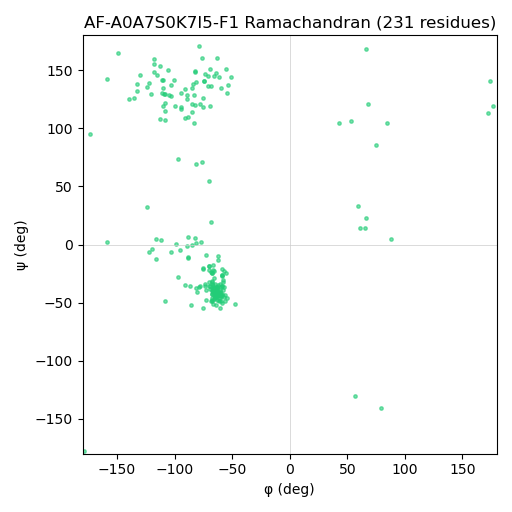82 ? 15.389 -0.018 -20.709 1.00 59.56 182 LEU A N 1
ATOM 1391 C CA . LEU A 1 182 ? 14.237 -0.911 -20.600 1.00 59.56 182 LEU A CA 1
ATOM 1392 C C . LEU A 1 182 ? 14.003 -1.645 -21.930 1.00 59.56 182 LEU A C 1
ATOM 1394 O O . LEU A 1 182 ? 14.018 -0.988 -22.977 1.00 59.56 182 LEU A O 1
ATOM 1398 N N . PRO A 1 183 ? 13.718 -2.961 -21.920 1.00 53.84 183 PRO A N 1
ATOM 1399 C CA . PRO A 1 183 ? 13.270 -3.648 -23.122 1.00 53.84 183 PRO A CA 1
ATOM 1400 C C . PRO A 1 183 ? 11.976 -2.994 -23.623 1.00 53.84 183 PRO A C 1
ATOM 1402 O O . PRO A 1 183 ? 11.073 -2.668 -22.847 1.00 53.84 183 PRO A O 1
ATOM 1405 N N . SER A 1 184 ? 11.913 -2.751 -24.931 1.00 46.72 184 SER A N 1
ATOM 1406 C CA . SER A 1 184 ? 10.812 -2.053 -25.588 1.00 46.72 184 SER A CA 1
ATOM 1407 C C . SER A 1 184 ? 9.465 -2.711 -25.264 1.00 46.72 184 SER A C 1
ATOM 1409 O O . SER A 1 184 ? 9.291 -3.926 -25.364 1.00 46.72 184 SER A O 1
ATOM 1411 N N . SER A 1 185 ? 8.505 -1.877 -24.850 1.00 48.97 185 SER A N 1
ATOM 1412 C CA . SER A 1 185 ? 7.151 -2.233 -24.402 1.00 48.97 185 SER A CA 1
ATOM 1413 C C . SER A 1 185 ? 6.254 -2.733 -25.549 1.00 48.97 185 SER A C 1
ATOM 1415 O O . SER A 1 185 ? 5.168 -2.205 -25.778 1.00 48.97 185 SER A O 1
ATOM 1417 N N . THR A 1 186 ? 6.696 -3.746 -26.290 1.00 43.16 186 THR A N 1
ATOM 1418 C CA . THR A 1 186 ? 5.958 -4.310 -27.434 1.00 43.16 186 THR A CA 1
ATOM 1419 C C . THR A 1 186 ? 5.279 -5.641 -27.091 1.00 43.16 186 THR A C 1
ATOM 1421 O O . THR A 1 186 ? 4.510 -6.165 -27.893 1.00 43.16 186 THR A O 1
ATOM 1424 N N . ARG A 1 187 ? 5.513 -6.203 -25.898 1.00 52.03 187 ARG A N 1
ATOM 1425 C CA . ARG A 1 187 ? 5.005 -7.532 -25.523 1.00 52.03 187 ARG A CA 1
ATOM 1426 C C . ARG A 1 187 ? 3.925 -7.441 -24.446 1.00 52.03 187 ARG A C 1
ATOM 1428 O O . ARG A 1 187 ? 4.079 -6.740 -23.447 1.00 52.03 187 ARG A O 1
ATOM 1435 N N . LEU A 1 188 ? 2.810 -8.124 -24.697 1.00 45.22 188 LEU A N 1
ATOM 1436 C CA . LEU A 1 188 ? 1.688 -8.255 -23.774 1.00 45.22 188 LEU A CA 1
ATOM 1437 C C . LEU A 1 188 ? 1.993 -9.419 -22.831 1.00 45.22 188 LEU A C 1
ATOM 1439 O O . LEU A 1 188 ? 2.174 -10.544 -23.283 1.00 45.22 188 LEU A O 1
ATOM 1443 N N . TYR A 1 189 ? 2.034 -9.158 -21.529 1.00 50.38 189 TYR A N 1
ATOM 1444 C CA . TYR A 1 189 ? 2.086 -10.220 -20.532 1.00 50.38 189 TYR A CA 1
ATOM 1445 C C . TYR A 1 189 ? 0.646 -10.493 -20.084 1.00 50.38 189 TYR A C 1
ATOM 1447 O O . TYR A 1 189 ? -0.038 -9.594 -19.611 1.00 50.38 189 TYR A O 1
ATOM 1455 N N . SER A 1 190 ? 0.125 -11.699 -20.289 1.00 42.38 190 SER A N 1
ATOM 1456 C CA . SER A 1 190 ? -1.224 -12.048 -19.833 1.00 42.38 190 SER A CA 1
ATOM 1457 C C . SER A 1 190 ? -1.135 -12.931 -18.597 1.00 42.38 190 SER A C 1
ATOM 1459 O O . SER A 1 190 ? -0.451 -13.948 -18.616 1.00 42.38 190 SER A O 1
ATOM 1461 N N . ALA A 1 191 ? -1.854 -12.552 -17.540 1.00 40.56 191 ALA A N 1
ATOM 1462 C CA . ALA A 1 191 ? -2.093 -13.400 -16.373 1.00 40.56 191 ALA A CA 1
ATOM 1463 C C . ALA A 1 191 ? -3.297 -14.347 -16.571 1.00 40.56 191 ALA A C 1
ATOM 1465 O O . ALA A 1 191 ? -3.643 -15.106 -15.668 1.00 40.56 191 ALA A O 1
ATOM 1466 N N . ALA A 1 192 ? -3.978 -14.290 -17.725 1.00 37.53 192 ALA A N 1
ATOM 1467 C CA . ALA A 1 192 ? -5.109 -15.165 -17.999 1.00 37.53 192 ALA A CA 1
ATOM 1468 C C . ALA A 1 192 ? -4.608 -16.561 -18.388 1.00 37.53 192 ALA A C 1
ATOM 1470 O O . ALA A 1 192 ? -3.880 -16.724 -19.367 1.00 37.53 192 ALA A O 1
ATOM 1471 N N . ALA A 1 193 ? -5.028 -17.562 -17.616 1.00 39.38 193 ALA A N 1
ATOM 1472 C CA . ALA A 1 193 ? -4.881 -18.965 -17.969 1.00 39.38 193 ALA A CA 1
ATOM 1473 C C . ALA A 1 193 ? -5.419 -19.227 -19.396 1.00 39.38 193 ALA A C 1
ATOM 1475 O O . ALA A 1 193 ? -6.467 -18.676 -19.748 1.00 39.38 193 ALA A O 1
ATOM 1476 N N . PRO A 1 194 ? -4.803 -20.120 -20.196 1.00 39.53 194 PRO A N 1
ATOM 1477 C CA . PRO A 1 194 ? -5.300 -20.464 -21.535 1.00 39.53 194 PRO A CA 1
ATOM 1478 C C . PRO A 1 194 ? -6.694 -21.117 -21.534 1.00 39.53 194 PRO A C 1
ATOM 1480 O O . PRO A 1 194 ? -7.309 -21.280 -22.583 1.00 39.53 194 PRO A O 1
ATOM 1483 N N . VAL A 1 195 ? -7.221 -21.487 -20.365 1.00 39.25 195 VAL A N 1
ATOM 1484 C CA . VAL A 1 195 ? -8.464 -22.261 -20.234 1.00 39.25 195 VAL A CA 1
ATOM 1485 C C . VAL A 1 195 ? -9.712 -21.453 -20.625 1.00 39.25 195 VAL A C 1
ATOM 1487 O O . VAL A 1 195 ? -10.718 -22.043 -21.001 1.00 39.25 195 VAL A O 1
ATOM 1490 N N . LEU A 1 196 ? -9.666 -20.115 -20.606 1.00 35.38 196 LEU A N 1
ATOM 1491 C CA . LEU A 1 196 ? -10.857 -19.276 -20.833 1.00 35.38 196 LEU A CA 1
ATOM 1492 C C . LEU A 1 196 ? -11.039 -18.788 -22.283 1.00 35.38 196 LEU A C 1
ATOM 1494 O O . LEU A 1 196 ? -12.055 -18.174 -22.585 1.00 35.38 196 LEU A O 1
ATOM 1498 N N . LEU A 1 197 ? -10.091 -19.070 -23.185 1.00 36.53 197 LEU A N 1
ATOM 1499 C CA . LEU A 1 197 ? -10.144 -18.630 -24.591 1.00 36.53 197 LEU A CA 1
ATOM 1500 C C . LEU A 1 197 ? -10.330 -19.769 -25.604 1.00 36.53 197 LEU A C 1
ATOM 1502 O O . LEU A 1 197 ? -10.329 -19.511 -26.802 1.00 36.53 197 LEU A O 1
ATOM 1506 N N . GLY A 1 198 ? -10.502 -21.018 -25.158 1.00 31.36 198 GLY A N 1
ATOM 1507 C CA . GLY A 1 198 ? -10.837 -22.139 -26.050 1.00 31.36 198 GLY A CA 1
ATOM 1508 C C . GLY A 1 198 ? -9.799 -22.446 -27.140 1.00 31.36 198 GLY A C 1
ATOM 1509 O O . GLY A 1 198 ? -10.096 -23.197 -28.064 1.00 31.36 198 GLY A O 1
ATOM 1510 N N . LEU A 1 199 ? -8.581 -21.903 -27.045 1.00 38.28 199 LEU A N 1
ATOM 1511 C CA . LEU A 1 199 ? -7.481 -22.196 -27.964 1.00 38.28 199 LEU A CA 1
ATOM 1512 C C . LEU A 1 199 ? -6.807 -23.513 -27.559 1.00 38.28 199 LEU A C 1
ATOM 1514 O O . LEU A 1 199 ? -5.684 -23.530 -27.061 1.00 38.28 199 LEU A O 1
ATOM 1518 N N . ALA A 1 200 ? -7.513 -24.627 -27.747 1.00 29.02 200 ALA A N 1
ATOM 1519 C CA . ALA A 1 200 ? -6.896 -25.945 -27.771 1.00 29.02 200 ALA A CA 1
ATOM 1520 C C . ALA A 1 200 ? -6.342 -26.187 -29.183 1.00 29.02 200 ALA A C 1
ATOM 1522 O O . ALA A 1 200 ? -7.098 -26.444 -30.119 1.00 29.02 200 ALA A O 1
ATOM 1523 N N . VAL A 1 201 ? -5.022 -26.090 -29.345 1.00 34.69 201 VAL A N 1
ATOM 1524 C CA . VAL A 1 201 ? -4.327 -26.751 -30.459 1.00 34.69 201 VAL A CA 1
ATOM 1525 C C . VAL A 1 201 ? -4.086 -28.199 -30.011 1.00 34.69 201 VAL A C 1
ATOM 1527 O O . VAL A 1 201 ? -3.621 -28.392 -28.887 1.00 34.69 201 VAL A O 1
ATOM 1530 N N . PRO A 1 202 ? -4.459 -29.221 -30.801 1.00 31.17 202 PRO A N 1
ATOM 1531 C CA . PRO A 1 202 ? -4.304 -30.609 -30.388 1.00 31.17 202 PRO A CA 1
ATOM 1532 C C . PRO A 1 202 ? -2.832 -31.019 -30.502 1.00 31.17 202 PRO A C 1
ATOM 1534 O O . PRO A 1 202 ? -2.286 -31.029 -31.603 1.00 31.17 202 PRO A O 1
ATOM 1537 N N . ASP A 1 203 ? -2.209 -31.387 -29.383 1.00 31.12 203 ASP A N 1
ATOM 1538 C CA . ASP A 1 203 ? -0.919 -32.080 -29.395 1.00 31.12 203 ASP A CA 1
ATOM 1539 C C . ASP A 1 203 ? -1.145 -33.578 -29.626 1.00 31.12 203 ASP A C 1
ATOM 1541 O O . ASP A 1 203 ? -1.820 -34.266 -28.856 1.00 31.12 203 ASP A O 1
ATOM 1545 N N . SER A 1 204 ? -0.568 -34.079 -30.713 1.00 30.23 204 SER A N 1
ATOM 1546 C CA . SER A 1 204 ? -0.397 -35.499 -30.998 1.00 30.23 204 SER A CA 1
ATOM 1547 C C . SER A 1 204 ? 0.731 -36.097 -30.146 1.00 30.23 204 SER A C 1
ATOM 1549 O O . SER A 1 204 ? 1.859 -35.620 -30.209 1.00 30.23 204 SER A O 1
ATOM 1551 N N . ASP A 1 205 ? 0.397 -37.175 -29.429 1.00 28.22 205 ASP A N 1
ATOM 1552 C CA . ASP A 1 205 ? 1.240 -38.320 -29.044 1.00 28.22 205 ASP A CA 1
ATOM 1553 C C . ASP A 1 205 ? 2.590 -38.067 -28.329 1.00 28.22 205 ASP A C 1
ATOM 1555 O O . ASP A 1 205 ? 3.606 -37.791 -28.955 1.00 28.22 205 ASP A O 1
ATOM 1559 N N . GLN A 1 206 ? 2.665 -38.334 -27.013 1.00 31.25 206 GLN A N 1
ATOM 1560 C CA . GLN A 1 206 ? 3.033 -39.658 -26.459 1.00 31.25 206 GLN A CA 1
ATOM 1561 C C . GLN A 1 206 ? 3.126 -39.679 -24.910 1.00 31.25 206 GLN A C 1
ATOM 1563 O O . GLN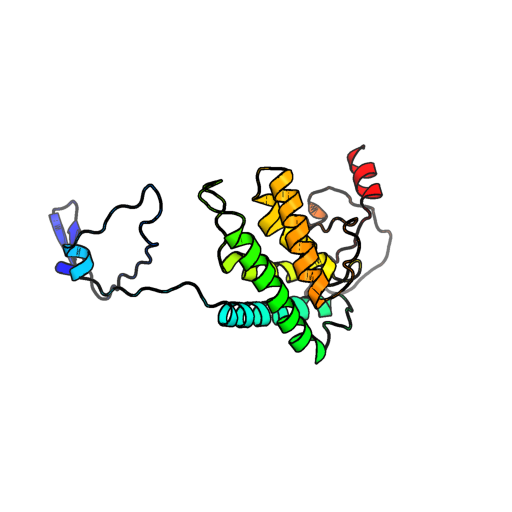 A 1 206 ? 3.938 -39.008 -24.286 1.00 31.25 206 GLN A O 1
ATOM 1568 N N . GLN A 1 207 ? 2.267 -40.521 -24.321 1.00 27.20 207 GLN A N 1
ATOM 1569 C CA . GLN A 1 207 ? 2.495 -41.511 -23.248 1.00 27.20 207 GLN A CA 1
ATOM 1570 C C . GLN A 1 207 ? 3.373 -41.180 -22.010 1.00 27.20 207 GLN A C 1
ATOM 1572 O O . GLN A 1 207 ? 4.584 -41.348 -22.008 1.00 27.20 207 GLN A O 1
ATOM 1577 N N . GLY A 1 208 ? 2.680 -40.950 -20.882 1.00 27.45 208 GLY A N 1
ATOM 1578 C CA . GLY A 1 208 ? 2.749 -41.808 -19.683 1.00 27.45 208 GLY A CA 1
ATOM 1579 C C . GLY A 1 208 ? 3.867 -41.590 -18.651 1.00 27.45 208 GLY A C 1
ATOM 1580 O O . GLY A 1 208 ? 4.956 -42.117 -18.822 1.00 27.45 208 GLY A O 1
ATOM 1581 N N . THR A 1 209 ? 3.552 -40.976 -17.495 1.00 25.27 209 THR A N 1
ATOM 1582 C CA . THR A 1 209 ? 3.598 -41.607 -16.142 1.00 25.27 209 THR A CA 1
ATOM 1583 C C . THR A 1 209 ? 3.328 -40.628 -14.968 1.00 25.27 209 THR A C 1
ATOM 1585 O O . THR A 1 209 ? 3.817 -39.506 -14.940 1.00 25.27 209 THR A O 1
ATOM 1588 N N . VAL A 1 210 ? 2.577 -41.153 -13.981 1.00 29.86 210 VAL A N 1
ATOM 1589 C CA . VAL A 1 210 ? 2.291 -40.767 -12.568 1.00 29.86 210 VAL A CA 1
ATOM 1590 C C . VAL A 1 210 ? 1.463 -39.495 -12.239 1.00 29.86 210 VAL A C 1
ATOM 1592 O O . VAL A 1 210 ? 1.885 -38.379 -12.532 1.00 29.86 210 VAL A O 1
ATOM 1595 N N . PRO A 1 211 ? 0.318 -39.629 -11.522 1.00 36.97 211 PRO A N 1
ATOM 1596 C CA . PRO A 1 211 ? -0.489 -38.508 -11.047 1.00 36.97 211 PRO A CA 1
ATOM 1597 C C . PRO A 1 211 ? -0.003 -38.031 -9.672 1.00 36.97 211 PRO A C 1
ATOM 1599 O O . PRO A 1 211 ? -0.178 -38.701 -8.657 1.00 36.97 211 PRO A O 1
ATOM 1602 N N . GLY A 1 212 ? 0.597 -36.847 -9.624 1.00 37.69 212 GLY A N 1
ATOM 1603 C CA . GLY A 1 212 ? 0.948 -36.210 -8.361 1.00 37.69 212 GLY A CA 1
ATOM 1604 C C . GLY A 1 212 ? 1.785 -34.961 -8.575 1.00 37.69 212 GLY A C 1
ATOM 1605 O O . GLY A 1 212 ? 2.932 -35.049 -8.992 1.00 37.69 212 GLY A O 1
ATOM 1606 N N . SER A 1 213 ? 1.208 -33.808 -8.233 1.00 43.00 213 SER A N 1
ATOM 1607 C CA . SER A 1 213 ? 1.877 -32.503 -8.130 1.00 43.00 213 SER A CA 1
ATOM 1608 C C . SER A 1 213 ? 2.222 -31.806 -9.450 1.00 43.00 213 SER A C 1
ATOM 1610 O O . SER A 1 213 ? 3.358 -31.858 -9.904 1.00 43.00 213 SER A O 1
ATOM 1612 N N . ARG A 1 214 ? 1.258 -31.054 -10.004 1.00 34.62 214 ARG A N 1
ATOM 1613 C CA . ARG A 1 214 ? 1.466 -29.816 -10.795 1.00 34.62 214 ARG A CA 1
ATOM 1614 C C . ARG A 1 214 ? 0.099 -29.186 -11.103 1.00 34.62 214 ARG A C 1
ATOM 1616 O O . ARG A 1 214 ? -0.574 -29.587 -12.040 1.00 34.62 214 ARG A O 1
ATOM 1623 N N . MET A 1 215 ? -0.333 -28.225 -10.283 1.00 33.19 215 MET A N 1
ATOM 1624 C CA . MET A 1 215 ? -1.633 -27.537 -10.428 1.00 33.19 215 MET A CA 1
ATOM 1625 C C . MET A 1 215 ? -1.570 -26.302 -11.350 1.00 33.19 215 MET A C 1
ATOM 1627 O O . MET A 1 215 ? -2.549 -25.576 -11.461 1.00 33.19 215 MET A O 1
ATOM 1631 N N . TRP A 1 216 ? -0.444 -26.034 -12.019 1.00 27.95 216 TRP A N 1
ATOM 1632 C CA . TRP A 1 216 ? -0.297 -24.826 -12.840 1.00 27.95 216 TRP A CA 1
ATOM 1633 C C . TRP A 1 216 ? 0.355 -25.148 -14.193 1.00 27.95 216 TRP A C 1
ATOM 1635 O O . TRP A 1 216 ? 1.434 -25.751 -14.194 1.00 27.95 216 TRP A O 1
ATOM 1645 N N . PRO A 1 217 ? -0.264 -24.772 -15.334 1.00 33.22 217 PRO A N 1
ATOM 1646 C CA . PRO A 1 217 ? 0.336 -24.951 -16.655 1.00 33.22 217 PRO A CA 1
ATOM 1647 C C . PRO A 1 217 ? 1.535 -24.009 -16.850 1.00 33.22 217 PRO A C 1
ATOM 1649 O O . PRO A 1 217 ? 1.573 -22.915 -16.287 1.00 33.22 217 PRO A O 1
ATOM 1652 N N . GLN A 1 218 ? 2.507 -24.420 -17.668 1.00 35.69 218 GLN A N 1
ATOM 1653 C CA . GLN A 1 218 ? 3.607 -23.557 -18.116 1.00 35.69 218 GLN A CA 1
ATOM 1654 C C . GLN A 1 218 ? 3.106 -22.552 -19.171 1.00 35.69 218 GLN A C 1
ATOM 1656 O O . GLN A 1 218 ? 2.274 -22.896 -20.008 1.00 35.69 218 GLN A O 1
ATOM 1661 N N . LEU A 1 219 ? 3.588 -21.305 -19.101 1.00 44.41 219 LEU A N 1
ATOM 1662 C CA . LEU A 1 219 ? 3.164 -20.180 -19.947 1.00 44.41 219 LEU A CA 1
ATOM 1663 C C . LEU A 1 219 ? 4.204 -19.889 -21.038 1.00 44.41 219 LEU A C 1
ATOM 1665 O O . LEU A 1 219 ? 5.395 -19.815 -20.737 1.00 44.41 219 LEU A O 1
ATOM 1669 N N . HIS A 1 220 ? 3.736 -19.630 -22.261 1.00 40.41 220 HIS A N 1
ATOM 1670 C CA . HIS A 1 220 ? 4.538 -19.145 -23.391 1.00 40.41 220 HIS A CA 1
ATOM 1671 C C . HIS A 1 220 ? 4.164 -17.694 -23.726 1.00 40.41 220 HIS A C 1
ATOM 1673 O O . HIS A 1 220 ? 2.986 -17.331 -23.661 1.00 40.41 220 HIS A O 1
ATOM 1679 N N . SER A 1 221 ? 5.142 -16.850 -24.074 1.00 39.59 221 SER A N 1
ATOM 1680 C CA . SER A 1 221 ? 4.851 -15.508 -24.592 1.00 39.59 221 SER A CA 1
ATOM 1681 C C . SER A 1 221 ? 4.318 -15.565 -26.026 1.00 39.59 221 SER A C 1
ATOM 1683 O O . SER A 1 221 ? 4.707 -16.419 -26.818 1.00 39.59 221 SER A O 1
ATOM 1685 N N . ILE A 1 222 ? 3.417 -14.640 -26.366 1.00 46.91 222 ILE A N 1
ATOM 1686 C CA . ILE A 1 222 ? 2.860 -14.495 -27.717 1.00 46.91 222 ILE A CA 1
ATOM 1687 C C . ILE A 1 222 ? 3.115 -13.061 -28.186 1.00 46.91 222 ILE A C 1
ATOM 1689 O O . ILE A 1 222 ? 2.934 -12.101 -27.427 1.00 46.91 222 ILE A O 1
ATOM 1693 N N . ALA A 1 223 ? 3.561 -12.899 -29.434 1.00 43.03 223 ALA A N 1
ATOM 1694 C CA . ALA A 1 223 ? 3.779 -11.586 -30.021 1.00 43.03 223 ALA A CA 1
ATOM 1695 C C . ALA A 1 223 ? 2.437 -10.883 -30.290 1.00 43.03 223 ALA A C 1
ATOM 1697 O O . ALA A 1 223 ? 1.441 -11.495 -30.667 1.00 43.03 223 ALA A O 1
ATOM 1698 N N . ARG A 1 224 ? 2.405 -9.558 -30.119 1.00 41.66 224 ARG A N 1
ATOM 1699 C CA . ARG A 1 224 ? 1.180 -8.751 -30.253 1.00 41.66 224 ARG A CA 1
ATOM 1700 C C . ARG A 1 224 ? 0.504 -8.880 -31.629 1.00 41.66 224 ARG A C 1
ATOM 1702 O O . ARG A 1 224 ? -0.719 -8.849 -31.700 1.00 41.66 224 ARG A O 1
ATOM 1709 N N . ALA A 1 225 ? 1.290 -9.076 -32.688 1.00 46.53 225 ALA A N 1
ATOM 1710 C CA . ALA A 1 225 ? 0.781 -9.291 -34.043 1.00 46.53 225 ALA A CA 1
ATOM 1711 C C . ALA A 1 225 ? -0.060 -10.577 -34.159 1.00 46.53 225 ALA A C 1
ATOM 1713 O O . ALA A 1 225 ? -1.092 -10.589 -34.831 1.00 46.53 225 ALA A O 1
ATOM 1714 N N . ASP A 1 226 ? 0.325 -11.633 -33.443 1.00 47.59 226 ASP A N 1
ATOM 1715 C CA . ASP A 1 226 ? -0.374 -12.920 -33.475 1.00 47.59 226 ASP A CA 1
ATOM 1716 C C . ASP A 1 226 ? -1.701 -12.843 -32.708 1.00 47.59 226 ASP A C 1
ATOM 1718 O O . ASP A 1 226 ? -2.716 -13.385 -33.148 1.00 47.59 226 ASP A O 1
ATOM 1722 N N . PHE A 1 227 ? -1.734 -12.079 -31.610 1.00 44.66 227 PHE A N 1
ATOM 1723 C CA . PHE A 1 227 ? -2.963 -11.815 -30.858 1.00 44.66 227 PHE A CA 1
ATOM 1724 C C . PHE A 1 227 ? -3.979 -10.997 -31.671 1.00 44.66 227 PHE A C 1
ATOM 1726 O O . PHE A 1 227 ? -5.163 -11.326 -31.704 1.00 44.66 227 PHE A O 1
ATOM 1733 N N . GLU A 1 228 ? -3.525 -9.954 -32.373 1.00 40.97 228 GLU A N 1
ATOM 1734 C CA . GLU A 1 228 ? -4.388 -9.124 -33.227 1.00 40.97 228 GLU A CA 1
ATOM 1735 C C . GLU A 1 228 ? -4.924 -9.893 -34.450 1.00 40.97 228 GLU A C 1
ATOM 1737 O O . GLU A 1 228 ? -5.992 -9.564 -34.968 1.00 40.97 228 GLU A O 1
ATOM 1742 N N . THR A 1 229 ? -4.223 -10.944 -34.884 1.00 47.47 229 THR A N 1
ATOM 1743 C CA . THR A 1 229 ? -4.677 -11.845 -35.953 1.00 47.47 229 THR A CA 1
ATOM 1744 C C . THR A 1 229 ? -5.709 -12.856 -35.438 1.00 47.47 229 THR A C 1
ATOM 1746 O O . THR A 1 229 ? -6.680 -13.149 -36.133 1.00 47.47 229 THR A O 1
ATOM 1749 N N . ALA A 1 230 ? -5.554 -13.337 -34.200 1.00 44.75 230 ALA A N 1
ATOM 1750 C CA . ALA A 1 230 ? -6.514 -14.229 -33.547 1.00 44.75 230 ALA A CA 1
ATOM 1751 C C . ALA A 1 230 ? -7.833 -13.526 -33.180 1.00 44.75 230 ALA A C 1
ATOM 1753 O O . ALA A 1 230 ? -8.892 -14.122 -33.320 1.00 44.75 230 ALA A O 1
ATOM 1754 N N . ALA A 1 231 ? -7.787 -12.250 -32.782 1.00 42.50 231 ALA A N 1
ATOM 1755 C CA . ALA A 1 231 ? -8.977 -11.460 -32.445 1.00 42.50 231 ALA A CA 1
ATOM 1756 C C . ALA A 1 231 ? -9.829 -11.040 -33.664 1.00 42.50 231 ALA A C 1
ATOM 1758 O O . ALA A 1 231 ? -10.908 -10.478 -33.493 1.00 42.50 231 ALA A O 1
ATOM 1759 N N . LYS A 1 232 ? -9.334 -11.263 -34.891 1.00 41.56 232 LYS A N 1
ATOM 1760 C CA . LYS A 1 232 ? -10.044 -10.984 -36.152 1.00 41.56 232 LYS A CA 1
ATOM 1761 C C . LYS A 1 232 ? -10.707 -12.223 -36.776 1.00 41.56 232 LYS A C 1
ATOM 1763 O O . LYS A 1 232 ? -11.295 -12.090 -37.849 1.00 41.56 232 LYS A O 1
ATOM 1768 N N . ARG A 1 233 ? -10.601 -13.398 -36.147 1.00 36.69 233 ARG A N 1
ATOM 1769 C CA . ARG A 1 233 ? -11.406 -14.592 -36.459 1.00 36.69 233 ARG A CA 1
ATOM 1770 C C . ARG A 1 233 ? -12.574 -14.693 -35.490 1.00 36.69 233 ARG A C 1
ATOM 1772 O O . ARG A 1 233 ? -13.636 -15.156 -35.952 1.00 36.69 233 ARG A O 1
#

Mean predicted aligned error: 13.18 Å

Radius of gyration: 24.73 Å; Cα contacts (8 Å, |Δi|>4): 188; chains: 1; bounding box: 61×58×68 Å

Organism: Cafeteria roenbergensis (NCBI:txid33653)

Solvent-accessible surface area (backbone atoms only — not comparable to full-atom values): 14737 Å² total; per-residue (Å²): 94,52,91,81,69,40,24,49,69,47,97,86,69,46,77,47,76,60,77,99,76,82,91,82,86,87,82,80,78,80,88,48,93,93,62,78,85,79,54,70,74,58,57,74,75,50,89,84,83,88,83,76,83,76,51,74,69,57,47,26,54,53,26,16,55,41,24,40,55,18,41,54,64,22,45,78,70,20,89,53,75,68,46,37,81,81,40,21,59,58,44,22,44,51,49,18,46,36,50,52,49,35,50,52,55,48,50,71,71,49,41,46,87,83,39,79,81,45,73,80,53,78,63,57,55,44,48,49,28,47,53,48,52,75,48,69,37,74,84,56,41,67,67,45,53,50,56,50,48,47,40,61,72,52,43,69,73,48,85,49,70,67,56,34,51,51,47,53,48,48,53,51,50,39,47,30,77,80,69,43,86,73,77,76,92,68,67,66,86,74,86,71,67,70,80,82,70,75,75,77,75,86,83,80,84,84,83,90,85,84,94,77,91,78,97,67,86,89,86,79,86,58,58,51,71,59,52,61,55,59,76,73,111